Protein AF-A0A3B8HDZ4-F1 (afdb_monomer_lite)

pLDDT: mean 86.72, std 16.38, range [35.0, 98.62]

Secondary structure (DSSP, 8-state):
---PPP--PPP-----------SS-TT-SEEEEEEE--TT--HHHHHHHHHHHH-TTTS------EEEEEE-SSTT--EEE-TTSSSB-TTHHHHHHHHHTTSEEEE--SB--TTSPPPHHHHHHHHHHHHHHHHHTT----EEE--SSTT-TTSPPBTTBTT--TT-TTSTT--HHHHHHTT--EEEEEEEEPSPB--SS--SSHHHHHHHHHHHHHHHHHHHTT-GGG---HHHHH-SEEEEE-TTS-EEEEEEEE----SS--STTSGGGTS-HHHHHHHHHTT-EEEEEE-TT-S---SS-SS-HHHHHHHHHHHHHHHTTSEEE---

Foldseek 3Di:
DDDDDDDDDDDPPPPPPDDDDAPDDPPALAAEAAEAELPQFAPVLLVVLCCAQCPPVRHLNFLYAYEEECEEDDPRRQHQAYNQLAHGDPNNVVVVVCQVVSNYQEYAFNYDQPPAADDLVSLQSSLVNVLVVCVVVVAAHAEYEYDDDLSSLLDDAALVRNSNPCLPPPDSSPDVVSCVSRVYAEYARPAEEEDDAAFPDPPPDPCVVCVQVVLVVVCVVCVVVVNNSVRDHPCNHRPQWDWDAGPVRDIHTHGYAYDDDDDDAFELACQLVQLPPVRVVVSSVRSTYHHHYGHDSPPPDPDDDSYPPSSVVSSSVVSVCVVVRHYHYHYD

Sequence (332 aa):
MTTQTPLRNPTPGFLRREVRLRPMPFPYLAALSICSDIDECDRRTFLAVHQFINDPDGGLGLPIADSFFAVGRSPGQLAYFLSDGRSPGPDAELIVKAIRAGLIDSLHSWGDFNDTPPQPSELRDIASRLTEDFTRRGLQLKVWINHGDPCNRQNLRARLQPGYSGGDPGSPFFTLDLVRALGIKYYWWSELVDWPLSGREPPVTMRVTVQPFINHLKNVIKILIGHRQLIRTTAQVTDLCLPARFADGTTLMAFNRHLRRFREPSTRHTLHYTLTPAVLDELMAEQGYLILYTHLGMPRFEGGELLPAADLRALQYLAGLYHQGKIWVAPT

Structure (mmCIF, N/CA/C/O backbone):
data_AF-A0A3B8HDZ4-F1
#
_entry.id   AF-A0A3B8HDZ4-F1
#
loop_
_atom_site.group_PDB
_atom_site.id
_atom_site.type_symbol
_atom_site.label_atom_id
_atom_site.label_alt_id
_atom_site.label_comp_id
_atom_site.label_asym_id
_atom_site.label_entity_id
_atom_site.label_seq_id
_atom_site.pdbx_PDB_ins_code
_atom_site.Cartn_x
_atom_site.Cartn_y
_atom_site.Cartn_z
_atom_site.occupancy
_atom_site.B_iso_or_equiv
_atom_site.auth_seq_id
_atom_site.auth_comp_id
_atom_site.auth_asym_id
_atom_site.auth_atom_id
_atom_site.pdbx_PDB_model_num
ATOM 1 N N . MET A 1 1 ? -56.140 -22.130 65.677 1.00 40.59 1 MET A N 1
ATOM 2 C CA . MET A 1 1 ? -56.302 -21.933 64.221 1.00 40.59 1 MET A CA 1
ATOM 3 C C . MET A 1 1 ? -55.002 -21.362 63.693 1.00 40.59 1 MET A C 1
ATOM 5 O O . MET A 1 1 ? -54.711 -20.197 63.917 1.00 40.59 1 MET A O 1
ATOM 9 N N . THR A 1 2 ? -54.170 -22.230 63.133 1.00 35.31 2 THR A N 1
ATOM 10 C CA . THR A 1 2 ? -52.798 -21.947 62.705 1.00 35.31 2 THR A CA 1
ATOM 11 C C . THR A 1 2 ? -52.831 -21.616 61.217 1.00 35.31 2 THR A C 1
ATOM 13 O O . THR A 1 2 ? -53.215 -22.451 60.403 1.00 35.31 2 THR A O 1
ATOM 16 N N . THR A 1 3 ? -52.488 -20.382 60.861 1.00 38.56 3 THR A N 1
ATOM 17 C CA . THR A 1 3 ? -52.401 -19.907 59.477 1.00 38.56 3 THR A CA 1
ATOM 18 C C . THR A 1 3 ? -51.171 -20.502 58.794 1.00 38.56 3 THR A C 1
ATOM 20 O O . THR A 1 3 ? -50.043 -20.174 59.156 1.00 38.56 3 THR A O 1
ATOM 23 N N . GLN A 1 4 ? -51.389 -21.381 57.813 1.00 35.00 4 GLN A N 1
ATOM 24 C CA . GLN A 1 4 ? -50.357 -21.840 56.884 1.00 35.00 4 GLN A CA 1
ATOM 25 C C . GLN A 1 4 ? -50.140 -20.792 55.787 1.00 35.00 4 GLN A C 1
ATOM 27 O O . GLN A 1 4 ? -51.048 -20.477 55.020 1.00 35.00 4 GLN A O 1
ATOM 32 N N . THR A 1 5 ? -48.921 -20.271 55.703 1.00 39.41 5 THR A N 1
ATOM 33 C CA . THR A 1 5 ? -48.440 -19.467 54.574 1.00 39.41 5 THR A CA 1
ATOM 34 C C . THR A 1 5 ? -48.084 -20.406 53.415 1.00 39.41 5 THR A C 1
ATOM 36 O O . THR A 1 5 ? -47.347 -21.368 53.645 1.00 39.41 5 THR A O 1
ATOM 39 N N . PRO A 1 6 ? -48.544 -20.172 52.173 1.00 41.66 6 PRO A N 1
ATOM 40 C CA . PRO A 1 6 ? -48.175 -21.032 51.060 1.00 41.66 6 PRO A CA 1
ATOM 41 C C . PRO A 1 6 ? -46.741 -20.731 50.606 1.00 41.66 6 PRO A C 1
ATOM 43 O O . PRO A 1 6 ? -46.383 -19.590 50.306 1.00 41.66 6 PRO A O 1
ATOM 46 N N . LEU A 1 7 ? -45.923 -21.783 50.545 1.00 42.34 7 LEU A N 1
ATOM 47 C CA . LEU A 1 7 ? -44.594 -21.784 49.937 1.00 42.34 7 LEU A CA 1
ATOM 48 C C . LEU A 1 7 ? -44.721 -21.455 48.442 1.00 42.34 7 LEU A C 1
ATOM 50 O O . LEU A 1 7 ? -45.282 -22.228 47.666 1.00 42.34 7 LEU A O 1
ATOM 54 N N . ARG A 1 8 ? -44.194 -20.297 48.028 1.00 41.84 8 ARG A N 1
ATOM 55 C CA . ARG A 1 8 ? -43.963 -19.992 46.611 1.00 41.84 8 ARG A CA 1
ATOM 56 C C . ARG A 1 8 ? -42.833 -20.885 46.104 1.00 41.84 8 ARG A C 1
ATOM 58 O O . ARG A 1 8 ? -41.689 -20.722 46.519 1.00 41.84 8 ARG A O 1
ATOM 65 N N . ASN A 1 9 ? -43.156 -21.792 45.187 1.00 41.81 9 ASN A N 1
ATOM 66 C CA . ASN A 1 9 ? -42.154 -22.504 44.400 1.00 41.81 9 ASN A CA 1
ATOM 67 C C . ASN A 1 9 ? -41.302 -21.489 43.614 1.00 41.81 9 ASN A C 1
ATOM 69 O O . ASN A 1 9 ? -41.876 -20.620 42.950 1.00 41.81 9 ASN A O 1
ATOM 73 N N . PRO A 1 10 ? -39.960 -21.570 43.657 1.00 46.28 10 PRO A N 1
ATOM 74 C CA . PRO A 1 10 ? -39.112 -20.752 42.807 1.00 46.28 10 PRO A CA 1
ATOM 75 C C . PRO A 1 10 ? -39.284 -21.203 41.355 1.00 46.28 10 PRO A C 1
ATOM 77 O O . PRO A 1 10 ? -39.000 -22.345 40.995 1.00 46.28 10 PRO A O 1
ATOM 80 N N . THR A 1 11 ? -39.780 -20.302 40.513 1.00 51.94 11 THR A N 1
ATOM 81 C CA . THR A 1 11 ? -39.833 -20.489 39.064 1.00 51.94 11 THR A CA 1
ATOM 82 C C . THR A 1 11 ? -38.400 -20.673 38.548 1.00 51.94 11 THR A C 1
ATOM 84 O O . THR A 1 11 ? -37.546 -19.851 38.893 1.00 51.94 11 THR A O 1
ATOM 87 N N . PRO A 1 12 ? -38.095 -21.698 37.728 1.00 48.97 12 PRO A N 1
ATOM 88 C CA . PRO A 1 12 ? -36.779 -21.839 37.120 1.00 48.97 12 PRO A CA 1
ATOM 89 C C . PRO A 1 12 ? -36.500 -20.596 36.278 1.00 48.97 12 PRO A C 1
ATOM 91 O O . PRO A 1 12 ? -37.174 -20.343 35.277 1.00 48.97 12 PRO A O 1
ATOM 94 N N . GLY A 1 13 ? -35.538 -19.784 36.714 1.00 47.66 13 GLY A N 1
ATOM 95 C CA . GLY A 1 13 ? -35.051 -18.659 35.938 1.00 47.66 13 GLY A CA 1
ATOM 96 C C . GLY A 1 13 ? -34.445 -19.197 34.653 1.00 47.66 13 GLY A C 1
ATOM 97 O O . GLY A 1 13 ? -33.318 -19.685 34.653 1.00 47.66 13 GLY A O 1
ATOM 98 N N . PHE A 1 14 ? -35.191 -19.125 33.552 1.00 54.16 14 PHE A N 1
ATOM 99 C CA . PHE A 1 14 ? -34.603 -19.224 32.227 1.00 54.16 14 PHE A CA 1
ATOM 100 C C . PHE A 1 14 ? -33.590 -18.084 32.124 1.00 54.16 14 PHE A C 1
ATOM 102 O O . PHE A 1 14 ? -33.968 -16.924 31.954 1.00 54.16 14 PHE A O 1
ATOM 109 N N . LEU A 1 15 ? -32.304 -18.410 32.277 1.00 56.00 15 LEU A N 1
ATOM 110 C CA . LEU A 1 15 ? -31.207 -17.528 31.910 1.00 56.00 15 LEU A CA 1
ATOM 111 C C . LEU A 1 15 ? -31.434 -17.160 30.444 1.00 56.00 15 LEU A C 1
ATOM 113 O O . LEU A 1 15 ? -31.176 -17.963 29.545 1.00 56.00 15 LEU A O 1
ATOM 117 N N . ARG A 1 16 ? -31.984 -15.966 30.201 1.00 56.16 16 ARG A N 1
ATOM 118 C CA . ARG A 1 16 ? -32.044 -15.382 28.865 1.00 56.16 16 ARG A CA 1
ATOM 119 C C . ARG A 1 16 ? -30.602 -15.300 28.388 1.00 56.16 16 ARG A C 1
ATOM 121 O O . ARG A 1 16 ? -29.846 -14.458 28.862 1.00 56.16 16 ARG A O 1
ATOM 128 N N . ARG A 1 17 ? -30.207 -16.211 27.496 1.00 59.94 17 ARG A N 1
ATOM 129 C CA . ARG A 1 17 ? -28.938 -16.093 26.783 1.00 59.94 17 ARG A CA 1
ATOM 130 C C . ARG A 1 17 ? -29.016 -14.799 25.990 1.00 59.94 17 ARG A C 1
ATOM 132 O O . ARG A 1 17 ? -29.836 -14.676 25.082 1.00 59.94 17 ARG A O 1
ATOM 139 N N . GLU A 1 18 ? -28.225 -13.822 26.403 1.00 77.56 18 GLU A N 1
ATOM 140 C CA . GLU A 1 18 ? -28.124 -12.544 25.721 1.00 77.56 18 GLU A CA 1
ATOM 141 C C . GLU A 1 18 ? -27.503 -12.797 24.343 1.00 77.56 18 GLU A C 1
ATOM 143 O O . GLU A 1 18 ? -26.355 -13.224 24.224 1.00 77.56 18 GLU A O 1
ATOM 148 N N . VAL A 1 19 ? -28.298 -12.619 23.289 1.00 80.44 19 VAL A N 1
ATOM 149 C CA . VAL A 1 19 ? -27.826 -12.739 21.909 1.00 80.44 19 VAL A CA 1
ATOM 150 C C . VAL A 1 19 ? -27.101 -11.445 21.561 1.00 80.44 19 VAL A C 1
ATOM 152 O O . VAL A 1 19 ? -27.712 -10.378 21.565 1.00 80.44 19 VAL A O 1
ATOM 155 N N . ARG A 1 20 ? -25.803 -11.532 21.253 1.00 78.62 20 ARG A N 1
ATOM 156 C CA . ARG A 1 20 ? -24.977 -10.390 20.832 1.00 78.62 20 ARG A CA 1
ATOM 157 C C . ARG A 1 20 ? -24.486 -10.574 19.398 1.00 78.62 20 ARG A C 1
ATOM 159 O O . ARG A 1 20 ? -24.170 -11.687 18.978 1.00 78.62 20 ARG A O 1
ATOM 166 N N . LEU A 1 21 ? -24.401 -9.473 18.651 1.00 78.38 21 LEU A N 1
ATOM 167 C CA . LEU A 1 21 ? -23.791 -9.464 17.320 1.00 78.38 21 LEU A CA 1
ATOM 168 C C . LEU A 1 21 ? -22.268 -9.547 17.448 1.00 78.38 21 LEU A C 1
ATOM 170 O O . LEU A 1 21 ? -21.654 -8.706 18.108 1.00 78.38 21 LEU A O 1
ATOM 174 N N . ARG A 1 22 ? -21.655 -10.522 16.771 1.00 75.38 22 ARG A N 1
ATOM 175 C CA . ARG A 1 22 ? -20.193 -10.628 16.696 1.00 75.38 22 ARG A CA 1
ATOM 176 C C . ARG A 1 22 ? -19.599 -9.399 15.990 1.00 75.38 22 ARG A C 1
ATOM 178 O O . ARG A 1 22 ? -20.242 -8.849 15.092 1.00 75.38 22 ARG A O 1
ATOM 185 N N . PRO A 1 23 ? -18.388 -8.958 16.369 1.00 76.69 23 PRO A N 1
ATOM 186 C CA . PRO A 1 23 ? -17.640 -7.977 15.587 1.00 76.69 23 PRO A CA 1
ATOM 187 C C . PRO A 1 23 ? -17.228 -8.549 14.227 1.00 76.69 23 PRO A C 1
ATOM 189 O O . PRO A 1 23 ? -17.326 -7.841 13.235 1.00 76.69 23 PRO A O 1
ATOM 192 N N . MET A 1 24 ? -16.855 -9.831 14.183 1.00 83.44 24 MET A N 1
ATOM 193 C CA . MET A 1 24 ? -16.433 -10.536 12.972 1.00 83.44 24 MET A CA 1
ATOM 194 C C . MET A 1 24 ? -17.489 -11.535 12.495 1.00 83.44 24 MET A C 1
ATOM 196 O O . MET A 1 24 ? -18.129 -12.191 13.331 1.00 83.44 24 MET A O 1
ATOM 200 N N . PRO A 1 25 ? -17.651 -11.719 11.173 1.00 86.88 25 PRO A N 1
ATOM 201 C CA . PRO A 1 25 ? -18.477 -12.798 10.651 1.00 86.88 25 PRO A CA 1
ATOM 202 C C . PRO A 1 25 ? -17.930 -14.158 11.112 1.00 86.88 25 PRO A C 1
ATOM 204 O O . PRO A 1 25 ? -16.722 -14.374 11.155 1.00 86.88 25 PRO A O 1
ATOM 207 N N . PHE A 1 26 ? -18.821 -15.090 11.465 1.00 87.06 26 PHE A N 1
ATOM 208 C CA . PHE A 1 26 ? -18.429 -16.483 11.713 1.00 87.06 26 PHE A CA 1
ATOM 209 C C . PHE A 1 26 ? -17.774 -17.070 10.442 1.00 87.06 26 PHE A C 1
ATOM 211 O O . PHE A 1 26 ? -18.281 -16.793 9.354 1.00 87.06 26 PHE A O 1
ATOM 218 N N . PRO A 1 27 ? -16.715 -17.901 10.538 1.00 92.56 27 PRO A N 1
ATOM 219 C CA . PRO A 1 27 ? -16.073 -18.420 11.757 1.00 92.56 27 PRO A CA 1
ATOM 220 C C . PRO A 1 27 ? -15.009 -17.503 12.375 1.00 92.56 27 PRO A C 1
ATOM 222 O O . PRO A 1 27 ? -14.624 -17.725 13.525 1.00 92.56 27 PRO A O 1
ATOM 225 N N . TYR A 1 28 ? -14.592 -16.459 11.665 1.00 95.62 28 TYR A N 1
ATOM 226 C CA . TYR A 1 28 ? -13.406 -15.669 11.976 1.00 95.62 28 TYR A CA 1
ATOM 227 C C . TYR A 1 28 ? -13.444 -15.021 13.361 1.00 95.62 28 TYR A C 1
ATOM 229 O O . TYR A 1 28 ? -14.446 -14.434 13.783 1.00 95.62 28 TYR A O 1
ATOM 237 N N . LEU A 1 29 ? -12.327 -15.126 14.073 1.00 93.19 29 LEU A N 1
ATOM 238 C CA . LEU A 1 29 ? -12.105 -14.475 15.358 1.00 93.19 29 LEU A CA 1
ATOM 239 C C . LEU A 1 29 ? -11.557 -13.065 15.162 1.00 93.19 29 LEU A C 1
ATOM 241 O O . LEU A 1 29 ? -11.962 -12.171 15.885 1.00 93.19 29 LEU A O 1
ATOM 245 N N . ALA A 1 30 ? -10.716 -12.861 14.151 1.00 93.31 30 ALA A N 1
ATOM 246 C CA . ALA A 1 30 ? -10.069 -11.591 13.843 1.00 93.31 30 ALA A CA 1
ATOM 247 C C . ALA A 1 30 ? -9.996 -11.338 12.332 1.00 93.31 30 ALA A C 1
ATOM 249 O O . ALA A 1 30 ? -10.216 -12.259 11.540 1.00 93.31 30 ALA A O 1
ATOM 250 N N . ALA A 1 31 ? -9.633 -10.113 11.946 1.00 93.75 31 ALA A N 1
ATOM 251 C CA . ALA A 1 31 ? -9.350 -9.742 10.562 1.00 93.75 31 ALA A CA 1
ATOM 252 C C . ALA A 1 31 ? -7.975 -9.077 10.419 1.00 93.75 31 ALA A C 1
ATOM 254 O O . ALA A 1 31 ? -7.557 -8.301 11.281 1.00 93.75 31 ALA A O 1
ATOM 255 N N . LEU A 1 32 ? -7.281 -9.370 9.322 1.00 94.81 32 LEU A N 1
ATOM 256 C CA . LEU A 1 32 ? -5.943 -8.872 9.035 1.00 94.81 32 LEU A CA 1
ATOM 257 C C . LEU A 1 32 ? -5.784 -8.555 7.543 1.00 94.81 32 LEU A C 1
ATOM 259 O O . LEU A 1 32 ? -6.133 -9.365 6.691 1.00 94.81 32 LEU A O 1
ATOM 263 N N . SER A 1 33 ? -5.184 -7.409 7.240 1.00 95.88 33 SER A N 1
ATOM 264 C CA . SER A 1 33 ? -4.605 -7.099 5.932 1.00 95.88 33 SER A CA 1
ATOM 265 C C . SER A 1 33 ? -3.108 -6.819 6.085 1.00 95.88 33 SER A C 1
ATOM 267 O O . SER A 1 33 ? -2.669 -6.282 7.107 1.00 95.88 33 SER A O 1
ATOM 269 N N . ILE A 1 34 ? -2.322 -7.196 5.076 1.00 96.69 34 ILE A N 1
ATOM 270 C CA . ILE A 1 34 ? -0.955 -6.705 4.892 1.00 96.69 34 ILE A CA 1
ATOM 271 C C . ILE A 1 34 ? -1.017 -5.658 3.787 1.00 96.69 34 ILE A C 1
ATOM 273 O O . ILE A 1 34 ? -1.198 -5.988 2.621 1.00 96.69 34 ILE A O 1
ATOM 277 N N . CYS A 1 35 ? -0.859 -4.400 4.177 1.00 96.44 35 CYS A N 1
ATOM 278 C CA . CYS A 1 35 ? -0.817 -3.266 3.278 1.00 96.44 35 CYS A CA 1
ATOM 279 C C . CYS A 1 35 ? 0.638 -3.022 2.870 1.00 96.44 35 CYS A C 1
ATOM 281 O O . CYS A 1 35 ? 1.407 -2.403 3.616 1.00 96.44 35 CYS A O 1
ATOM 283 N N . SER A 1 36 ? 1.003 -3.561 1.708 1.00 97.38 36 SER A N 1
ATOM 284 C CA . SER A 1 36 ? 2.336 -3.412 1.130 1.00 97.38 36 SER A CA 1
ATOM 285 C C . SER A 1 36 ? 2.445 -2.132 0.305 1.00 97.38 36 SER A C 1
ATOM 287 O O . SER A 1 36 ? 1.583 -1.828 -0.525 1.00 97.38 36 SER A O 1
ATOM 289 N N . ASP A 1 37 ? 3.517 -1.386 0.548 1.00 96.94 37 ASP A N 1
ATOM 290 C CA . ASP A 1 37 ? 3.924 -0.276 -0.299 1.00 96.94 37 ASP A CA 1
ATOM 291 C C . ASP A 1 37 ? 4.929 -0.774 -1.347 1.00 96.94 37 ASP A C 1
ATOM 293 O O . ASP A 1 37 ? 5.871 -1.511 -1.040 1.00 96.94 37 ASP A O 1
ATOM 297 N N . ILE A 1 38 ? 4.708 -0.381 -2.602 1.00 96.44 38 ILE A N 1
ATOM 298 C CA . ILE A 1 38 ? 5.439 -0.877 -3.780 1.00 96.44 38 ILE A CA 1
ATOM 299 C C . ILE A 1 38 ? 6.838 -0.255 -3.936 1.00 96.44 38 ILE A C 1
ATOM 301 O O . ILE A 1 38 ? 7.492 -0.396 -4.973 1.00 96.44 38 ILE A O 1
ATOM 305 N N . ASP A 1 39 ? 7.295 0.482 -2.925 1.00 94.50 39 ASP A N 1
ATOM 306 C CA . ASP A 1 39 ? 8.576 1.174 -2.930 1.00 94.50 39 ASP A CA 1
ATOM 307 C C . ASP A 1 39 ? 9.722 0.239 -3.301 1.00 94.50 39 ASP A C 1
ATOM 309 O O . ASP A 1 39 ? 9.851 -0.873 -2.787 1.00 94.50 39 ASP A O 1
ATOM 313 N N . GLU A 1 40 ? 10.541 0.694 -4.252 1.00 92.38 40 GLU A N 1
ATOM 314 C CA . GLU A 1 40 ? 11.693 -0.036 -4.793 1.00 92.38 40 GLU A CA 1
ATOM 315 C C . GLU A 1 40 ? 11.404 -1.448 -5.349 1.00 92.38 40 GLU A C 1
ATOM 317 O O . GLU A 1 40 ? 12.338 -2.162 -5.728 1.00 92.38 40 GLU A O 1
ATOM 322 N N . CYS A 1 41 ? 10.134 -1.845 -5.465 1.00 96.38 41 CYS A N 1
ATOM 323 C CA . CYS A 1 41 ? 9.720 -3.127 -6.016 1.00 96.38 41 CYS A CA 1
ATOM 324 C C . CYS A 1 41 ? 9.868 -3.124 -7.536 1.00 96.38 41 CYS A C 1
ATOM 326 O O . CYS A 1 41 ? 9.343 -2.241 -8.212 1.00 96.38 41 CYS A O 1
ATOM 328 N N . ASP A 1 42 ? 10.535 -4.136 -8.085 1.00 96.12 42 ASP A N 1
ATOM 329 C CA . ASP A 1 42 ? 10.557 -4.375 -9.525 1.00 96.12 42 ASP A CA 1
ATOM 330 C C . ASP A 1 42 ? 9.571 -5.478 -9.932 1.00 96.12 42 ASP A C 1
ATOM 332 O O . ASP A 1 42 ? 9.077 -6.259 -9.113 1.00 96.12 42 ASP A O 1
ATOM 336 N N . ARG A 1 43 ? 9.308 -5.582 -11.239 1.00 96.75 43 ARG A N 1
ATOM 337 C CA . ARG A 1 43 ? 8.460 -6.637 -11.817 1.00 96.75 43 ARG A CA 1
ATOM 338 C C . ARG A 1 43 ? 8.831 -8.034 -11.325 1.00 96.75 43 ARG A C 1
ATOM 340 O O . ARG A 1 43 ? 7.950 -8.843 -11.041 1.00 96.75 43 ARG A O 1
ATOM 347 N N . ARG A 1 44 ? 10.126 -8.356 -11.323 1.00 96.62 44 ARG A N 1
ATOM 348 C CA . ARG A 1 44 ? 10.608 -9.706 -11.014 1.00 96.62 44 ARG A CA 1
ATOM 349 C C . ARG A 1 44 ? 10.280 -10.067 -9.571 1.00 96.62 44 ARG A C 1
ATOM 351 O O . ARG A 1 44 ? 9.807 -11.170 -9.311 1.00 96.62 44 ARG A O 1
ATOM 358 N N . THR A 1 45 ? 10.512 -9.132 -8.660 1.00 97.88 45 THR A N 1
ATOM 359 C CA . THR A 1 45 ? 10.231 -9.279 -7.237 1.00 97.88 45 THR A CA 1
ATOM 360 C C . THR A 1 45 ? 8.737 -9.372 -6.996 1.00 97.88 45 THR A C 1
ATOM 362 O O . THR A 1 45 ? 8.311 -10.317 -6.342 1.00 97.88 45 THR A O 1
ATOM 365 N N . PHE A 1 46 ? 7.943 -8.474 -7.590 1.00 98.25 46 PHE A N 1
ATOM 366 C CA . PHE A 1 46 ? 6.483 -8.501 -7.498 1.00 98.25 46 PHE A CA 1
ATOM 367 C C . PHE A 1 46 ? 5.919 -9.874 -7.887 1.00 98.25 46 PHE A C 1
ATOM 369 O O . PHE A 1 46 ? 5.186 -10.495 -7.120 1.00 98.25 46 PHE A O 1
ATOM 376 N N . LEU A 1 47 ? 6.317 -10.394 -9.054 1.00 97.75 47 LEU A N 1
ATOM 377 C CA . LEU A 1 47 ? 5.850 -11.694 -9.537 1.00 97.75 47 LEU A CA 1
ATOM 378 C C . LEU A 1 47 ? 6.285 -12.841 -8.619 1.00 97.75 47 LEU A C 1
ATOM 380 O O . LEU A 1 47 ? 5.461 -13.690 -8.298 1.00 97.75 47 LEU A O 1
ATOM 384 N N . ALA A 1 48 ? 7.544 -12.861 -8.172 1.00 97.62 48 ALA A N 1
ATOM 385 C CA . ALA A 1 48 ? 8.043 -13.914 -7.288 1.00 97.62 48 ALA A CA 1
ATOM 386 C C . ALA A 1 48 ? 7.329 -13.911 -5.925 1.00 97.62 48 ALA A C 1
ATOM 388 O O . ALA A 1 48 ? 6.945 -14.965 -5.422 1.00 97.62 48 ALA A O 1
ATOM 389 N N . VAL A 1 49 ? 7.120 -12.725 -5.348 1.00 98.00 49 VAL A N 1
ATOM 390 C CA . VAL A 1 49 ? 6.403 -12.542 -4.082 1.00 98.00 49 VAL A CA 1
ATOM 391 C C . VAL A 1 49 ? 4.954 -12.995 -4.215 1.00 98.00 49 VAL A C 1
ATOM 393 O O . VAL A 1 49 ? 4.519 -13.825 -3.422 1.00 98.00 49 VAL A O 1
ATOM 396 N N . HIS A 1 50 ? 4.212 -12.509 -5.211 1.00 98.00 50 HIS A N 1
ATOM 397 C CA . HIS A 1 50 ? 2.796 -12.858 -5.349 1.00 98.00 50 HIS A CA 1
ATOM 398 C C . HIS A 1 50 ? 2.578 -14.299 -5.806 1.00 98.00 50 HIS A C 1
ATOM 400 O O . HIS A 1 50 ? 1.610 -14.922 -5.382 1.00 98.00 50 HIS A O 1
ATOM 406 N N . GLN A 1 51 ? 3.491 -14.878 -6.590 1.00 97.12 51 GLN A N 1
ATOM 407 C CA . GLN A 1 51 ? 3.463 -16.315 -6.852 1.00 97.12 51 GLN A CA 1
ATOM 408 C C . GLN A 1 51 ? 3.626 -17.101 -5.546 1.00 97.12 51 GLN A C 1
ATOM 410 O O . GLN A 1 51 ? 2.874 -18.029 -5.290 1.00 97.12 51 GLN A O 1
ATOM 415 N N . PHE A 1 52 ? 4.563 -16.716 -4.681 1.00 97.81 52 PHE A N 1
ATOM 416 C CA . PHE A 1 52 ? 4.766 -17.416 -3.417 1.00 97.81 52 PHE A CA 1
ATOM 417 C C . PHE A 1 52 ? 3.613 -17.210 -2.416 1.00 97.81 52 PHE A C 1
ATOM 419 O O . PHE A 1 52 ? 3.206 -18.145 -1.729 1.00 97.81 52 PHE A O 1
ATOM 426 N N . ILE A 1 53 ? 3.090 -15.990 -2.297 1.00 98.00 53 ILE A N 1
ATOM 427 C CA . ILE A 1 53 ? 2.094 -15.643 -1.277 1.00 98.00 53 ILE A CA 1
ATOM 428 C C . ILE A 1 53 ? 0.677 -16.039 -1.707 1.00 98.00 53 ILE A C 1
ATOM 430 O O . ILE A 1 53 ? -0.061 -16.594 -0.893 1.00 98.00 53 ILE A O 1
ATOM 434 N N . ASN A 1 54 ? 0.289 -15.768 -2.954 1.00 98.38 54 ASN A N 1
ATOM 435 C CA . ASN A 1 54 ? -1.111 -15.825 -3.379 1.00 98.38 54 ASN A CA 1
ATOM 436 C C . ASN A 1 54 ? -1.494 -17.108 -4.121 1.00 98.38 54 ASN A C 1
ATOM 438 O O . ASN A 1 54 ? -2.681 -17.421 -4.159 1.00 98.38 54 ASN A O 1
ATOM 442 N N . ASP A 1 55 ? -0.542 -17.832 -4.716 1.00 96.81 55 ASP A N 1
ATOM 443 C CA . ASP A 1 55 ? -0.836 -19.071 -5.446 1.00 96.81 55 ASP A CA 1
ATOM 444 C C . ASP A 1 55 ? -1.376 -20.139 -4.470 1.00 96.81 55 ASP A C 1
ATOM 446 O O . ASP A 1 55 ? -0.678 -20.489 -3.514 1.00 96.81 55 ASP A O 1
ATOM 450 N N . PRO A 1 56 ? -2.613 -20.640 -4.643 1.00 93.62 56 PRO A N 1
ATOM 451 C CA . PRO A 1 56 ? -3.173 -21.671 -3.772 1.00 93.62 56 PRO A CA 1
ATOM 452 C C . PRO A 1 56 ? -2.599 -23.071 -4.039 1.00 93.62 56 PRO A C 1
ATOM 454 O O . PRO A 1 56 ? -2.677 -23.923 -3.155 1.00 93.62 56 PRO A O 1
ATOM 457 N N . ASP A 1 57 ? -2.032 -23.311 -5.225 1.00 92.81 57 ASP A N 1
ATOM 458 C CA . ASP A 1 57 ? -1.548 -24.626 -5.658 1.00 92.81 57 ASP A CA 1
ATOM 459 C C . ASP A 1 57 ? -0.034 -24.782 -5.439 1.00 92.81 57 ASP A C 1
ATOM 461 O O . ASP A 1 57 ? 0.460 -25.888 -5.211 1.00 92.81 57 ASP A O 1
ATOM 465 N N . GLY A 1 58 ? 0.708 -23.671 -5.501 1.00 89.81 58 GLY A N 1
ATOM 466 C CA . GLY A 1 58 ? 2.168 -23.636 -5.350 1.00 89.81 58 GLY A CA 1
ATOM 467 C C . GLY A 1 58 ? 2.700 -22.724 -4.240 1.00 89.81 58 GLY A C 1
ATOM 468 O O . GLY A 1 58 ? 3.904 -22.736 -3.974 1.00 89.81 58 GLY A O 1
ATOM 469 N N . GLY A 1 59 ? 1.836 -21.936 -3.600 1.00 96.12 59 GLY A N 1
ATOM 470 C CA . GLY A 1 59 ? 2.193 -20.915 -2.616 1.00 96.12 59 GLY A CA 1
ATOM 471 C C . GLY A 1 59 ? 1.416 -21.040 -1.303 1.00 96.12 59 GLY A C 1
ATOM 472 O O . GLY A 1 59 ? 1.011 -22.126 -0.889 1.00 96.12 59 GLY A O 1
ATOM 473 N N . LEU A 1 60 ? 1.240 -19.917 -0.602 1.00 98.00 60 LEU A N 1
ATOM 474 C CA . LEU A 1 60 ? 0.518 -19.871 0.676 1.00 98.00 60 LEU A CA 1
ATOM 475 C C . LEU A 1 60 ? -1.000 -19.696 0.524 1.00 98.00 60 LEU A C 1
ATOM 477 O O . LEU A 1 60 ? -1.721 -19.867 1.511 1.00 98.00 60 LEU A O 1
ATOM 481 N N . GLY A 1 61 ? -1.490 -19.342 -0.668 1.00 98.06 61 GLY A N 1
ATOM 482 C CA . GLY A 1 61 ? -2.906 -19.062 -0.923 1.00 98.06 61 GLY A CA 1
ATOM 483 C C . GLY A 1 61 ? -3.481 -17.900 -0.101 1.00 98.06 61 GLY A C 1
ATOM 484 O O . GLY A 1 61 ? -4.680 -17.875 0.170 1.00 98.06 61 GLY A O 1
ATOM 485 N N . LEU A 1 62 ? -2.642 -16.964 0.354 1.00 98.31 62 LEU A N 1
ATOM 486 C CA . LEU A 1 62 ? -3.070 -15.808 1.139 1.00 98.31 62 LEU A CA 1
ATOM 487 C C . LEU A 1 62 ? -3.519 -14.668 0.209 1.00 98.31 62 LEU A C 1
ATOM 489 O O . LEU A 1 62 ? -2.764 -14.290 -0.685 1.00 98.31 62 LEU A O 1
ATOM 493 N N . PRO A 1 63 ? -4.696 -14.052 0.426 1.00 97.56 63 PRO A N 1
ATOM 494 C CA . PRO A 1 63 ? -5.189 -12.951 -0.399 1.00 97.56 63 PRO A CA 1
ATOM 495 C C . PRO A 1 63 ? -4.565 -11.615 0.037 1.00 97.56 63 PRO A C 1
ATOM 497 O O . PRO A 1 63 ? -5.246 -10.737 0.559 1.00 97.56 63 PRO A O 1
ATOM 500 N N . ILE A 1 64 ? -3.250 -11.490 -0.134 1.00 98.12 64 ILE A N 1
ATOM 501 C CA . ILE A 1 64 ? -2.484 -10.275 0.169 1.00 98.12 64 ILE A CA 1
ATOM 502 C C . ILE A 1 64 ? -2.232 -9.507 -1.127 1.00 98.12 64 ILE A C 1
ATOM 504 O O . ILE A 1 64 ? -1.818 -10.095 -2.126 1.00 98.12 64 ILE A O 1
ATOM 508 N N . ALA A 1 65 ? -2.470 -8.201 -1.102 1.00 97.50 65 ALA A N 1
ATOM 509 C CA . ALA A 1 65 ? -2.269 -7.319 -2.242 1.00 97.50 65 ALA A CA 1
ATOM 510 C C . ALA A 1 65 ? -1.115 -6.338 -1.997 1.00 97.50 65 ALA A C 1
ATOM 512 O O . ALA A 1 65 ? -0.656 -6.150 -0.867 1.00 97.50 65 ALA A O 1
ATOM 513 N N . ASP A 1 66 ? -0.660 -5.721 -3.080 1.00 97.75 66 ASP A N 1
ATOM 514 C CA . ASP A 1 66 ? 0.301 -4.626 -3.076 1.00 97.75 66 ASP A CA 1
ATOM 515 C C . ASP A 1 66 ? -0.342 -3.338 -3.605 1.00 97.75 66 ASP A C 1
ATOM 517 O O . ASP A 1 66 ? -1.500 -3.292 -4.037 1.00 97.75 66 ASP A O 1
ATOM 521 N N . SER A 1 67 ? 0.441 -2.273 -3.591 1.00 98.12 67 SER A N 1
ATOM 522 C CA . SER A 1 67 ? 0.093 -1.014 -4.232 1.00 98.12 67 SER A CA 1
ATOM 523 C C . SER A 1 67 ? 0.852 -0.830 -5.554 1.00 98.12 67 SER A C 1
ATOM 525 O O . SER A 1 67 ? 1.581 -1.709 -6.008 1.00 98.12 67 SER A O 1
ATOM 527 N N . PHE A 1 68 ? 0.652 0.302 -6.227 1.00 98.25 68 PHE A N 1
ATOM 528 C CA . PHE A 1 68 ? 1.467 0.720 -7.374 1.00 98.25 68 PHE A CA 1
ATOM 529 C C . PHE A 1 68 ? 1.544 2.247 -7.450 1.00 98.25 68 PHE A C 1
ATOM 531 O O . PHE A 1 68 ? 0.637 2.935 -6.980 1.00 98.25 68 PHE A O 1
ATOM 538 N N . PHE A 1 69 ? 2.582 2.771 -8.101 1.00 97.88 69 PHE A N 1
ATOM 539 C CA . PHE A 1 69 ? 2.672 4.186 -8.470 1.00 97.88 69 PHE A CA 1
ATOM 540 C C . PHE A 1 69 ? 2.106 4.431 -9.871 1.00 97.88 69 PHE A C 1
ATOM 542 O O . PHE A 1 69 ? 2.312 3.619 -10.778 1.00 97.88 69 PHE A O 1
ATOM 549 N N . ALA A 1 70 ? 1.488 5.594 -10.113 1.00 97.94 70 ALA A N 1
ATOM 550 C CA . ALA A 1 70 ? 1.252 5.996 -11.503 1.00 97.94 70 ALA A CA 1
ATOM 551 C C . ALA A 1 70 ? 2.583 6.311 -12.209 1.00 97.94 70 ALA A C 1
ATOM 553 O O . ALA A 1 70 ? 2.800 5.825 -13.315 1.00 97.94 70 ALA A O 1
ATOM 554 N N . VAL A 1 71 ? 3.494 7.037 -11.552 1.00 97.38 71 VAL A N 1
ATOM 555 C CA . VAL A 1 71 ? 4.866 7.293 -12.024 1.00 97.38 71 VAL A CA 1
ATOM 556 C C . VAL A 1 71 ? 5.878 6.909 -10.942 1.00 97.38 71 VAL A C 1
ATOM 558 O O . VAL A 1 71 ? 5.834 7.433 -9.834 1.00 97.38 71 VAL A O 1
ATOM 561 N N . GLY A 1 72 ? 6.795 5.993 -11.251 1.00 95.25 72 GLY A N 1
ATOM 562 C CA . GLY A 1 72 ? 7.878 5.611 -10.340 1.00 95.25 72 GLY A CA 1
ATOM 563 C C . GLY A 1 72 ? 9.022 6.626 -10.348 1.00 95.25 72 GLY A C 1
ATOM 564 O O . GLY A 1 72 ? 9.205 7.360 -11.321 1.00 95.25 72 GLY A O 1
ATOM 565 N N . ARG A 1 73 ? 9.822 6.636 -9.281 1.00 91.56 73 ARG A N 1
ATOM 566 C CA . ARG A 1 73 ? 11.010 7.493 -9.160 1.00 91.56 73 ARG A CA 1
ATOM 567 C C . ARG A 1 73 ? 12.251 6.840 -9.757 1.00 91.56 73 ARG A C 1
ATOM 569 O O . ARG A 1 73 ? 13.038 7.491 -10.445 1.00 91.56 73 ARG A O 1
ATOM 576 N N . SER A 1 74 ? 12.435 5.557 -9.465 1.00 85.38 74 SER A N 1
ATOM 577 C CA . SER A 1 74 ? 13.653 4.816 -9.786 1.00 85.38 74 SER A CA 1
ATOM 578 C C . SER A 1 74 ? 13.460 3.946 -11.035 1.00 85.38 74 SER A C 1
ATOM 580 O O . SER A 1 74 ? 12.403 3.329 -11.201 1.00 85.38 74 SER A O 1
ATOM 582 N N . PRO A 1 75 ? 14.475 3.805 -11.910 1.00 82.81 75 PRO A N 1
ATOM 583 C CA . PRO A 1 75 ? 14.418 2.847 -13.007 1.00 82.81 75 PRO A CA 1
ATOM 584 C C . PRO A 1 75 ? 14.101 1.425 -12.522 1.00 82.81 75 PRO A C 1
ATOM 586 O O . PRO A 1 75 ? 14.699 0.906 -11.572 1.00 82.81 75 PRO A O 1
ATOM 589 N N . GLY A 1 76 ? 13.149 0.787 -13.202 1.00 85.81 76 GLY A N 1
ATOM 590 C CA . GLY A 1 76 ? 12.699 -0.570 -12.893 1.00 85.81 76 GLY A CA 1
ATOM 591 C C . GLY A 1 76 ? 11.750 -0.685 -11.699 1.00 85.81 76 GLY A C 1
ATOM 592 O O . GLY A 1 76 ? 11.323 -1.799 -11.417 1.00 85.81 76 GLY A O 1
ATOM 593 N N . GLN A 1 77 ? 11.404 0.418 -11.023 1.00 92.56 77 GLN A N 1
ATOM 594 C CA . GLN A 1 77 ? 10.311 0.423 -10.054 1.00 92.56 77 GLN A CA 1
ATOM 595 C C . GLN A 1 77 ? 8.978 0.193 -10.774 1.00 92.56 77 GLN A C 1
ATOM 597 O O . GLN A 1 77 ? 8.725 0.776 -11.831 1.00 92.56 77 GLN A O 1
ATOM 602 N N . LEU A 1 78 ? 8.126 -0.649 -10.197 1.00 94.94 78 LEU A N 1
ATOM 603 C CA . LEU A 1 78 ? 6.829 -0.995 -10.758 1.00 94.94 78 LEU A CA 1
ATOM 604 C C . LEU A 1 78 ? 5.899 0.229 -10.757 1.00 94.94 78 LEU A C 1
ATOM 606 O O . LEU A 1 78 ? 5.468 0.709 -9.707 1.00 94.94 78 LEU A O 1
ATOM 610 N N . ALA A 1 79 ? 5.592 0.731 -11.953 1.00 97.56 79 ALA A N 1
ATOM 611 C CA . ALA A 1 79 ? 4.755 1.908 -12.162 1.00 97.56 79 ALA A CA 1
ATOM 612 C C . ALA A 1 79 ? 3.938 1.812 -13.457 1.00 97.56 79 ALA A C 1
ATOM 614 O O . ALA A 1 79 ? 4.278 1.067 -14.380 1.00 97.56 79 ALA A O 1
ATOM 615 N N . TYR A 1 80 ? 2.840 2.567 -13.524 1.00 98.38 80 TYR A N 1
ATOM 616 C CA . TYR A 1 80 ? 1.922 2.508 -14.661 1.00 98.38 80 TYR A CA 1
ATOM 617 C C . TYR A 1 80 ? 2.450 3.224 -15.906 1.00 98.38 80 TYR A C 1
ATOM 619 O O . TYR A 1 80 ? 2.370 2.692 -17.011 1.00 98.38 80 TYR A O 1
ATOM 627 N N . PHE A 1 81 ? 2.985 4.428 -15.740 1.00 98.00 81 PHE A N 1
ATOM 628 C CA . PHE A 1 81 ? 3.549 5.242 -16.808 1.00 98.00 81 PHE A CA 1
ATOM 629 C C . PHE A 1 81 ? 5.079 5.232 -16.766 1.00 98.00 81 PHE A C 1
ATOM 631 O O . PHE A 1 81 ? 5.702 4.919 -15.750 1.00 98.00 81 PHE A O 1
ATOM 638 N N . LEU A 1 82 ? 5.686 5.614 -17.887 1.00 95.81 82 LEU A N 1
ATOM 639 C CA . LEU A 1 82 ? 7.072 6.062 -17.927 1.00 95.81 82 LEU A CA 1
ATOM 640 C C . LEU A 1 82 ? 7.231 7.377 -17.144 1.00 95.81 82 LEU A C 1
ATOM 642 O O . LEU A 1 82 ? 6.255 8.027 -16.767 1.00 95.81 82 LEU A O 1
ATOM 646 N N . SER A 1 83 ? 8.479 7.805 -16.944 1.00 92.00 83 SER A N 1
ATOM 647 C CA . SER A 1 83 ? 8.806 9.065 -16.258 1.00 92.00 83 SER A CA 1
ATOM 648 C C . SER A 1 83 ? 8.247 10.317 -16.945 1.00 92.00 83 SER A C 1
ATOM 650 O O . SER A 1 83 ? 8.195 11.374 -16.327 1.00 92.00 83 SER A O 1
ATOM 652 N N . ASP A 1 84 ? 7.794 10.208 -18.199 1.00 91.56 84 ASP A N 1
ATOM 653 C CA . ASP A 1 84 ? 7.090 11.279 -18.910 1.00 91.56 84 ASP A CA 1
ATOM 654 C C . ASP A 1 84 ? 5.652 11.513 -18.405 1.00 91.56 84 ASP A C 1
ATOM 656 O O . ASP A 1 84 ? 5.003 12.470 -18.831 1.00 91.56 84 ASP A O 1
ATOM 660 N N . GLY A 1 85 ? 5.134 10.629 -17.539 1.00 92.56 85 GLY A N 1
ATOM 661 C CA . GLY A 1 85 ? 3.792 10.711 -16.969 1.00 92.56 85 GLY A CA 1
ATOM 662 C C . GLY A 1 85 ? 2.653 10.539 -17.978 1.00 92.56 85 GLY A C 1
ATOM 663 O O . GLY A 1 85 ? 1.504 10.874 -17.682 1.00 92.56 85 GLY A O 1
ATOM 664 N N . ARG A 1 86 ? 2.955 10.075 -19.196 1.00 93.00 86 ARG A N 1
ATOM 665 C CA . ARG A 1 86 ? 2.021 10.056 -20.333 1.00 93.00 86 ARG A CA 1
ATOM 666 C C . ARG A 1 86 ? 1.961 8.701 -21.008 1.00 93.00 86 ARG A C 1
ATOM 668 O O . ARG A 1 86 ? 0.871 8.233 -21.339 1.00 93.00 86 ARG A O 1
ATOM 675 N N . SER A 1 87 ? 3.118 8.103 -21.249 1.00 95.19 87 SER A N 1
ATOM 676 C CA . SER A 1 87 ? 3.245 6.862 -21.998 1.00 95.19 87 SER A CA 1
ATOM 677 C C . SER A 1 87 ? 3.136 5.682 -21.037 1.00 95.19 87 SER A C 1
ATOM 679 O O . SER A 1 87 ? 3.858 5.667 -20.040 1.00 95.19 87 SER A O 1
ATOM 681 N N . PRO A 1 88 ? 2.267 4.685 -21.288 1.00 96.75 88 PRO A N 1
ATOM 682 C CA . PRO A 1 88 ? 2.253 3.463 -20.494 1.00 96.75 88 PRO A CA 1
ATOM 683 C C . PRO A 1 88 ? 3.650 2.836 -20.435 1.00 96.75 88 PRO A C 1
ATOM 685 O O . PRO A 1 88 ? 4.317 2.675 -21.459 1.00 96.75 88 PRO A O 1
ATOM 688 N N . GLY A 1 89 ? 4.093 2.514 -19.225 1.00 95.62 89 GLY A N 1
ATOM 689 C CA . GLY A 1 89 ? 5.360 1.848 -18.983 1.00 95.62 89 GLY A CA 1
ATOM 690 C C . GLY A 1 89 ? 5.301 0.361 -19.332 1.00 95.62 89 GLY A C 1
ATOM 691 O O . GLY A 1 89 ? 4.229 -0.183 -19.618 1.00 95.62 89 GLY A O 1
ATOM 692 N N . PRO A 1 90 ? 6.445 -0.342 -19.265 1.00 96.12 90 PRO A N 1
ATOM 693 C CA . PRO A 1 90 ? 6.484 -1.777 -19.523 1.00 96.12 90 PRO A CA 1
ATOM 694 C C . PRO A 1 90 ? 5.532 -2.557 -18.605 1.00 96.12 90 PRO A C 1
ATOM 696 O O . PRO A 1 90 ? 5.008 -3.585 -19.034 1.00 96.12 90 PRO A O 1
ATOM 699 N N . ASP A 1 91 ? 5.299 -2.082 -17.375 1.00 97.69 91 ASP A N 1
ATOM 700 C CA . ASP A 1 91 ? 4.485 -2.718 -16.328 1.00 97.69 91 ASP A CA 1
ATOM 701 C C . ASP A 1 91 ? 2.989 -2.389 -16.358 1.00 97.69 91 ASP A C 1
ATOM 703 O O . ASP A 1 91 ? 2.228 -3.013 -15.619 1.00 97.69 91 ASP A O 1
ATOM 707 N N . ALA A 1 92 ? 2.530 -1.501 -17.243 1.00 98.00 92 ALA A N 1
ATOM 708 C CA . ALA A 1 92 ? 1.135 -1.055 -17.277 1.00 98.00 92 ALA A CA 1
ATOM 709 C C . ALA A 1 92 ? 0.130 -2.219 -17.379 1.00 98.00 92 ALA A C 1
ATOM 711 O O . ALA A 1 92 ? -0.807 -2.330 -16.588 1.00 98.00 92 ALA A O 1
ATOM 712 N N . GLU A 1 93 ? 0.347 -3.143 -18.320 1.00 98.25 93 GLU A N 1
ATOM 713 C CA . GLU A 1 93 ? -0.548 -4.293 -18.511 1.00 98.25 93 GLU A CA 1
ATOM 714 C C . GLU A 1 93 ? -0.422 -5.343 -17.394 1.00 98.25 93 GLU A C 1
ATOM 716 O O . GLU A 1 93 ? -1.389 -6.054 -17.110 1.00 98.25 93 GLU A O 1
ATOM 721 N N . LEU A 1 94 ? 0.735 -5.434 -16.724 1.00 98.50 94 LEU A N 1
ATOM 722 C CA . LEU A 1 94 ? 0.877 -6.252 -15.516 1.00 98.50 94 LEU A CA 1
ATOM 723 C C . LEU A 1 94 ? 0.018 -5.673 -14.389 1.00 98.50 94 LEU A C 1
ATOM 725 O O . LEU A 1 94 ? -0.752 -6.415 -13.787 1.00 98.50 94 LEU A O 1
ATOM 729 N N . ILE A 1 95 ? 0.087 -4.359 -14.163 1.00 98.62 95 ILE A N 1
ATOM 730 C CA . ILE A 1 95 ? -0.705 -3.658 -13.144 1.00 98.62 95 ILE A CA 1
ATOM 731 C C . ILE A 1 95 ? -2.204 -3.853 -13.394 1.00 98.62 95 ILE A C 1
ATOM 733 O O . ILE A 1 95 ? -2.930 -4.237 -12.482 1.00 98.62 95 ILE A O 1
ATOM 737 N N . VAL A 1 96 ? -2.681 -3.695 -14.636 1.00 98.62 96 VAL A N 1
ATOM 738 C CA . VAL A 1 96 ? -4.098 -3.934 -14.980 1.00 98.62 96 VAL A CA 1
ATOM 739 C C . VAL A 1 96 ? -4.534 -5.360 -14.638 1.00 98.62 96 VAL A C 1
ATOM 741 O O . VAL A 1 96 ? -5.612 -5.565 -14.073 1.00 98.62 96 VAL A O 1
ATOM 744 N N . LYS A 1 97 ? -3.715 -6.361 -14.981 1.00 98.38 97 LYS A N 1
ATOM 745 C CA . LYS A 1 97 ? -4.008 -7.767 -14.668 1.00 98.38 97 LYS A CA 1
ATOM 746 C C . LYS A 1 97 ? -3.985 -8.024 -13.164 1.00 98.38 97 LYS A C 1
ATOM 748 O O . LYS A 1 97 ? -4.886 -8.689 -12.664 1.00 98.38 97 LYS A O 1
ATOM 753 N N . ALA A 1 98 ? -3.006 -7.468 -12.458 1.00 98.38 98 ALA A N 1
ATOM 754 C CA . ALA A 1 98 ? -2.861 -7.599 -11.016 1.00 98.38 98 ALA A CA 1
ATOM 755 C C . ALA A 1 98 ? -4.042 -6.969 -10.263 1.00 98.38 98 ALA A C 1
ATOM 757 O O . ALA A 1 98 ? -4.579 -7.603 -9.360 1.00 98.38 98 ALA A O 1
ATOM 758 N N . ILE A 1 99 ? -4.532 -5.802 -10.694 1.00 98.25 99 ILE A N 1
ATOM 759 C CA . ILE A 1 99 ? -5.751 -5.187 -10.141 1.00 98.25 99 ILE A CA 1
ATOM 760 C C . ILE A 1 99 ? -6.956 -6.113 -10.326 1.00 98.25 99 ILE A C 1
ATOM 762 O O . ILE A 1 99 ? -7.689 -6.392 -9.381 1.00 98.25 99 ILE A O 1
ATOM 766 N N . ARG A 1 100 ? -7.157 -6.643 -11.540 1.00 97.81 100 ARG A N 1
ATOM 767 C CA . ARG A 1 100 ? -8.280 -7.554 -11.828 1.00 97.81 100 ARG A CA 1
ATOM 768 C C . ARG A 1 100 ? -8.201 -8.866 -11.048 1.00 97.81 100 ARG A C 1
ATOM 770 O O . ARG A 1 100 ? -9.240 -9.431 -10.725 1.00 97.81 100 ARG A O 1
ATOM 777 N N . ALA A 1 101 ? -6.991 -9.334 -10.758 1.00 96.38 101 ALA A N 1
ATOM 778 C CA . ALA A 1 101 ? -6.739 -10.533 -9.967 1.00 96.38 101 ALA A CA 1
ATOM 779 C C . ALA A 1 101 ? -6.788 -10.287 -8.446 1.00 96.38 101 ALA A C 1
ATOM 781 O O . ALA A 1 101 ? -6.693 -11.244 -7.684 1.00 96.38 101 ALA A O 1
ATOM 782 N N . GLY A 1 102 ? -6.923 -9.034 -7.994 1.00 95.81 102 GLY A N 1
ATOM 783 C CA . GLY A 1 102 ? -6.874 -8.681 -6.572 1.00 95.81 102 GLY A CA 1
ATOM 784 C C . GLY A 1 102 ? -5.471 -8.738 -5.956 1.00 95.81 102 GLY A C 1
ATOM 785 O O . GLY A 1 102 ? -5.355 -8.792 -4.738 1.00 95.81 102 GLY A O 1
ATOM 786 N N . LEU A 1 103 ? -4.419 -8.733 -6.782 1.00 97.62 103 LEU A N 1
ATOM 787 C CA . LEU A 1 103 ? -3.017 -8.653 -6.349 1.00 97.62 103 LEU A CA 1
ATOM 788 C C . LEU A 1 103 ? -2.554 -7.205 -6.140 1.00 97.62 103 LEU A C 1
ATOM 790 O O . LEU A 1 103 ? -1.549 -6.981 -5.480 1.00 97.62 103 LEU A O 1
ATOM 794 N N . ILE A 1 104 ? -3.279 -6.231 -6.697 1.00 98.38 104 ILE A N 1
ATOM 795 C CA . ILE A 1 104 ? -3.106 -4.801 -6.426 1.00 98.38 104 ILE A CA 1
ATOM 796 C C . ILE A 1 104 ? -4.465 -4.212 -6.053 1.00 98.38 104 ILE A C 1
ATOM 798 O O . ILE A 1 104 ? -5.432 -4.375 -6.798 1.00 98.38 104 ILE A O 1
ATOM 802 N N . ASP A 1 105 ? -4.546 -3.509 -4.926 1.00 97.31 105 ASP A N 1
ATOM 803 C CA . ASP A 1 105 ? -5.798 -2.930 -4.406 1.00 97.31 105 ASP A CA 1
ATOM 804 C C . ASP A 1 105 ? -5.733 -1.413 -4.150 1.00 97.31 105 ASP A C 1
ATOM 806 O O . ASP A 1 105 ? -6.769 -0.752 -3.983 1.00 97.31 105 ASP A O 1
ATOM 810 N N . SER A 1 106 ? -4.520 -0.861 -4.177 1.00 98.19 106 SER A N 1
ATOM 811 C CA . SER A 1 106 ? -4.213 0.478 -3.692 1.00 98.19 106 SER A CA 1
ATOM 812 C C . SER A 1 106 ? -3.408 1.282 -4.708 1.00 98.19 106 SER A C 1
ATOM 814 O O . SER A 1 106 ? -2.456 0.783 -5.307 1.00 98.19 106 SER A O 1
ATOM 816 N N . LEU A 1 107 ? -3.748 2.564 -4.855 1.00 98.56 107 LEU A N 1
ATOM 817 C CA . LEU A 1 107 ? -2.900 3.540 -5.541 1.00 98.56 107 LEU A CA 1
ATOM 818 C C . LEU A 1 107 ? -1.942 4.167 -4.525 1.00 98.56 107 LEU A C 1
ATOM 820 O O . LEU A 1 107 ? -2.389 4.850 -3.600 1.00 98.56 107 LEU A O 1
ATOM 824 N N . HIS A 1 108 ? -0.640 3.973 -4.710 1.00 97.81 108 HIS A N 1
ATOM 825 C CA . HIS A 1 108 ? 0.396 4.599 -3.897 1.00 97.81 108 HIS A CA 1
ATOM 826 C C . HIS A 1 108 ? 0.729 5.986 -4.446 1.00 97.81 108 HIS A C 1
ATOM 828 O O . HIS A 1 108 ? 1.782 6.222 -5.019 1.00 97.81 108 HIS A O 1
ATOM 834 N N . SER A 1 109 ? -0.211 6.919 -4.302 1.00 97.31 109 SER A N 1
ATOM 835 C CA . SER A 1 109 ? -0.123 8.271 -4.868 1.00 97.31 109 SER A CA 1
ATOM 836 C C . SER A 1 109 ? 0.000 8.314 -6.408 1.00 97.31 109 SER A C 1
ATOM 838 O O . SER A 1 109 ? 0.071 7.288 -7.087 1.00 97.31 109 SER A O 1
ATOM 840 N N . TRP A 1 110 ? -0.010 9.509 -7.015 1.00 98.12 110 TRP A N 1
ATOM 841 C CA . TRP A 1 110 ? 0.175 9.641 -8.473 1.00 98.12 110 TRP A CA 1
ATOM 842 C C . TRP A 1 110 ? 1.621 9.405 -8.908 1.00 98.12 110 TRP A C 1
ATOM 844 O O . TRP A 1 110 ? 1.889 9.180 -10.083 1.00 98.12 110 TRP A O 1
ATOM 854 N N . GLY A 1 111 ? 2.560 9.409 -7.976 1.00 96.62 111 GLY A N 1
ATOM 855 C CA . GLY A 1 111 ? 3.932 9.031 -8.248 1.00 96.62 111 GLY A CA 1
ATOM 856 C C . GLY A 1 111 ? 4.817 9.169 -7.028 1.00 96.62 111 GLY A C 1
ATOM 857 O O . GLY A 1 111 ? 4.376 9.683 -6.000 1.00 96.62 111 GLY A O 1
ATOM 858 N N . ASP A 1 112 ? 6.058 8.725 -7.159 1.00 96.19 112 ASP A N 1
ATOM 859 C CA . ASP A 1 112 ? 7.088 8.996 -6.168 1.00 96.19 112 ASP A CA 1
ATOM 860 C C . ASP A 1 112 ? 7.805 10.310 -6.502 1.00 96.19 112 ASP A C 1
ATOM 862 O O . ASP A 1 112 ? 8.643 10.368 -7.402 1.00 96.19 112 ASP A O 1
ATOM 866 N N . PHE A 1 113 ? 7.454 11.371 -5.770 1.00 96.19 113 PHE A N 1
ATOM 867 C CA . PHE A 1 113 ? 8.044 12.706 -5.914 1.00 96.19 113 PHE A CA 1
ATOM 868 C C . PHE A 1 113 ? 8.895 13.105 -4.708 1.00 96.19 113 PHE A C 1
ATOM 870 O O . PHE A 1 113 ? 8.982 14.287 -4.366 1.00 96.19 113 PHE A O 1
ATOM 877 N N . ASN A 1 114 ? 9.500 12.128 -4.029 1.00 94.50 114 ASN A N 1
ATOM 878 C CA . ASN A 1 114 ? 10.487 12.423 -2.997 1.00 94.50 114 ASN A CA 1
ATOM 879 C C . ASN A 1 114 ? 11.614 13.309 -3.553 1.00 94.50 114 ASN A C 1
ATOM 881 O O . ASN A 1 114 ? 12.031 13.164 -4.703 1.00 94.50 114 ASN A O 1
ATOM 885 N N . ASP A 1 115 ? 12.109 14.220 -2.718 1.00 94.00 115 ASP A N 1
ATOM 886 C CA . ASP A 1 115 ? 13.169 15.199 -2.985 1.00 94.00 115 ASP A CA 1
ATOM 887 C C . ASP A 1 115 ? 12.840 16.295 -4.012 1.00 94.00 115 ASP A C 1
ATOM 889 O O . ASP A 1 115 ? 13.473 17.353 -4.001 1.00 94.00 115 ASP A O 1
ATOM 893 N N . THR A 1 116 ? 11.873 16.103 -4.912 1.00 93.25 116 THR A N 1
ATOM 894 C CA . THR A 1 116 ? 11.499 17.117 -5.910 1.00 93.25 116 THR A CA 1
ATOM 895 C C . THR A 1 116 ? 10.002 17.069 -6.211 1.00 93.25 116 THR A C 1
ATOM 897 O O . THR A 1 116 ? 9.534 16.088 -6.787 1.00 93.25 116 THR A O 1
ATOM 900 N N . PRO A 1 117 ? 9.232 18.125 -5.874 1.00 93.44 117 PRO A N 1
ATOM 901 C CA . PRO A 1 117 ? 7.805 18.153 -6.164 1.00 93.44 117 PRO A CA 1
ATOM 902 C C . PRO A 1 117 ? 7.556 18.201 -7.681 1.00 93.44 117 PRO A C 1
ATOM 904 O O . PRO A 1 117 ? 8.327 18.839 -8.406 1.00 93.44 117 PRO A O 1
ATOM 907 N N . PRO A 1 118 ? 6.458 17.601 -8.172 1.00 93.19 118 PRO A N 1
ATOM 908 C CA . PRO A 1 118 ? 6.107 17.672 -9.585 1.00 93.19 118 PRO A CA 1
ATOM 909 C C . PRO A 1 118 ? 5.675 19.095 -9.955 1.00 93.19 118 PRO A C 1
ATOM 911 O O . PRO A 1 118 ? 5.228 19.865 -9.098 1.00 93.19 118 PRO A O 1
ATOM 914 N N . GLN A 1 119 ? 5.716 19.444 -11.242 1.00 96.44 119 GLN A N 1
ATOM 915 C CA . GLN A 1 119 ? 5.002 20.639 -11.689 1.00 96.44 119 GLN A CA 1
ATOM 916 C C . GLN A 1 119 ? 3.486 20.416 -11.547 1.00 96.44 119 GLN A C 1
ATOM 918 O O . GLN A 1 119 ? 2.992 19.347 -11.915 1.00 96.44 119 GLN A O 1
ATOM 923 N N . PRO A 1 120 ? 2.709 21.401 -11.056 1.00 97.69 120 PRO A N 1
ATOM 924 C CA . PRO A 1 120 ? 1.270 21.237 -10.846 1.00 97.69 120 PRO A CA 1
ATOM 925 C C . PRO A 1 120 ? 0.485 20.753 -12.073 1.00 97.69 120 PRO A C 1
ATOM 927 O O . PRO A 1 120 ? -0.366 19.872 -11.961 1.00 97.69 120 PRO A O 1
ATOM 930 N N . SER A 1 121 ? 0.788 21.294 -13.256 1.00 96.94 121 SER A N 1
ATOM 931 C CA . SER A 1 121 ? 0.138 20.887 -14.507 1.00 96.94 121 SER A CA 1
ATOM 932 C C . SER A 1 121 ? 0.483 19.451 -14.900 1.00 96.94 121 SER A C 1
ATOM 934 O O . SER A 1 121 ? -0.390 18.712 -15.339 1.00 96.94 121 SER A O 1
ATOM 936 N N . GLU A 1 122 ? 1.735 19.036 -14.701 1.00 96.69 122 GLU A N 1
ATOM 937 C CA . GLU A 1 122 ? 2.180 17.670 -14.997 1.00 96.69 122 GLU A CA 1
ATOM 938 C C . GLU A 1 122 ? 1.527 16.665 -14.048 1.00 96.69 122 GLU A C 1
ATOM 940 O O . GLU A 1 122 ? 1.022 15.636 -14.492 1.00 96.69 122 GLU A O 1
ATOM 945 N N . LEU A 1 123 ? 1.444 16.996 -12.755 1.00 98.25 123 LEU A N 1
ATOM 946 C CA . LEU A 1 123 ? 0.722 16.188 -11.774 1.00 98.25 123 LEU A CA 1
ATOM 947 C C . LEU A 1 123 ? -0.742 15.991 -12.184 1.00 98.25 123 LEU A C 1
ATOM 949 O O . LEU A 1 123 ? -1.268 14.877 -12.133 1.00 98.25 123 LEU A O 1
ATOM 953 N N . ARG A 1 124 ? -1.405 17.079 -12.588 1.00 98.19 124 ARG A N 1
ATOM 954 C CA . ARG A 1 124 ? -2.804 17.036 -13.012 1.00 98.19 124 ARG A CA 1
ATOM 955 C C . ARG A 1 124 ? -2.988 16.182 -14.265 1.00 98.19 124 ARG A C 1
ATOM 957 O O . ARG A 1 124 ? -3.955 15.420 -14.329 1.00 98.19 124 ARG A O 1
ATOM 964 N N . ASP A 1 125 ? -2.067 16.277 -15.220 1.00 98.19 125 ASP A N 1
ATOM 965 C CA . ASP A 1 125 ? -2.059 15.459 -16.434 1.00 98.19 125 ASP A CA 1
ATOM 966 C C . ASP A 1 125 ? -1.902 13.968 -16.108 1.00 98.19 125 ASP A C 1
ATOM 968 O O . ASP A 1 125 ? -2.683 13.159 -16.612 1.00 98.19 125 ASP A O 1
ATOM 972 N N . ILE A 1 126 ? -0.949 13.600 -15.242 1.00 98.56 126 ILE A N 1
ATOM 973 C CA . ILE A 1 126 ? -0.730 12.211 -14.795 1.00 98.56 126 ILE A CA 1
ATOM 974 C C . ILE A 1 126 ? -2.015 11.648 -14.183 1.00 98.56 126 ILE A C 1
ATOM 976 O O . ILE A 1 126 ? -2.512 10.598 -14.603 1.00 98.56 126 ILE A O 1
ATOM 980 N N . ALA A 1 127 ? -2.577 12.372 -13.213 1.00 98.50 127 ALA A N 1
ATOM 981 C CA . ALA A 1 127 ? -3.772 11.956 -12.495 1.00 98.50 127 ALA A CA 1
ATOM 982 C C . ALA A 1 127 ? -4.979 11.801 -13.436 1.00 98.50 127 ALA A C 1
ATOM 984 O O . ALA A 1 127 ? -5.711 10.811 -13.357 1.00 98.50 127 ALA A O 1
ATOM 985 N N . SER A 1 128 ? -5.173 12.751 -14.357 1.00 98.38 128 SER A N 1
ATOM 986 C CA . SER A 1 128 ? -6.298 12.732 -15.301 1.00 98.38 128 SER A CA 1
ATOM 987 C C . SER A 1 128 ? -6.171 11.562 -16.275 1.00 98.38 128 SER A C 1
ATOM 989 O O . SER A 1 128 ? -7.124 10.807 -16.450 1.00 98.38 128 SER A O 1
ATOM 991 N N . ARG A 1 129 ? -4.976 11.333 -16.834 1.00 98.25 129 ARG A N 1
ATOM 992 C CA . ARG A 1 129 ? -4.715 10.228 -17.771 1.00 98.25 129 ARG A CA 1
ATOM 993 C C . ARG A 1 129 ? -4.931 8.864 -17.136 1.00 98.25 129 ARG A C 1
ATOM 995 O O . ARG A 1 129 ? -5.572 8.015 -17.755 1.00 98.25 129 ARG A O 1
ATOM 1002 N N . LEU A 1 130 ? -4.424 8.653 -15.916 1.00 98.44 130 LEU A N 1
ATOM 1003 C CA . LEU A 1 130 ? -4.647 7.395 -15.202 1.00 98.44 130 LEU A CA 1
ATOM 1004 C C . LEU A 1 130 ? -6.142 7.176 -14.966 1.00 98.44 130 LEU A C 1
ATOM 1006 O O . LEU A 1 130 ? -6.669 6.109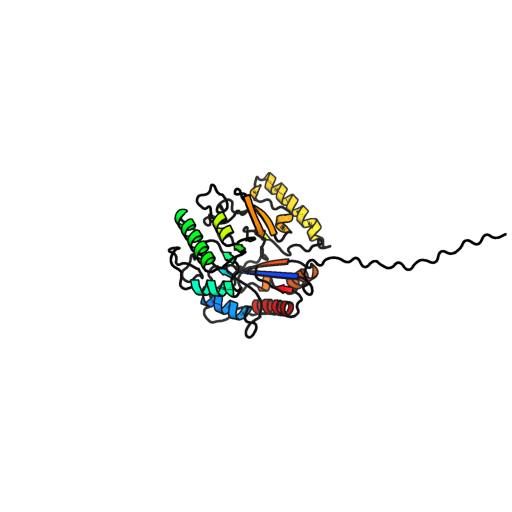 -15.269 1.00 98.44 130 LEU A O 1
ATOM 1010 N N . THR A 1 131 ? -6.826 8.212 -14.476 1.00 98.12 131 THR A N 1
ATOM 1011 C CA . THR A 1 131 ? -8.257 8.163 -14.161 1.00 98.12 131 THR A CA 1
ATOM 1012 C C . THR A 1 131 ? -9.101 7.857 -15.392 1.00 98.12 131 THR A C 1
ATOM 1014 O O . THR A 1 131 ? -9.967 6.983 -15.345 1.00 98.12 131 THR A O 1
ATOM 1017 N N . GLU A 1 132 ? -8.840 8.530 -16.510 1.00 97.50 132 GLU A N 1
ATOM 1018 C CA . GLU A 1 132 ? -9.528 8.288 -17.774 1.00 97.50 132 GLU A CA 1
ATOM 1019 C C . GLU A 1 132 ? -9.294 6.867 -18.286 1.00 97.50 132 GLU A C 1
ATOM 1021 O O . GLU A 1 132 ? -10.243 6.198 -18.695 1.00 97.50 132 GLU A O 1
ATOM 1026 N N . ASP A 1 133 ? -8.050 6.384 -18.260 1.00 97.69 133 ASP A N 1
ATOM 1027 C CA . ASP A 1 133 ? -7.738 5.045 -18.748 1.00 97.69 133 ASP A CA 1
ATOM 1028 C C . ASP A 1 133 ? -8.371 3.954 -17.882 1.00 97.69 133 ASP A C 1
ATOM 1030 O O . ASP A 1 133 ? -8.979 3.017 -18.401 1.00 97.69 133 ASP A O 1
ATOM 1034 N N . PHE A 1 134 ? -8.321 4.117 -16.561 1.00 97.81 134 PHE A N 1
ATOM 1035 C CA . PHE A 1 134 ? -8.946 3.191 -15.621 1.00 97.81 134 PHE A CA 1
ATOM 1036 C C . PHE A 1 134 ? -10.466 3.194 -15.778 1.00 97.81 134 PHE A C 1
ATOM 1038 O O . PHE A 1 134 ? -11.069 2.125 -15.864 1.00 97.81 134 PHE A O 1
ATOM 1045 N N . THR A 1 135 ? -11.074 4.372 -15.940 1.00 96.62 135 THR A N 1
ATOM 1046 C CA . THR A 1 135 ? -12.510 4.507 -16.224 1.00 96.62 135 THR A CA 1
ATOM 1047 C C . THR A 1 135 ? -12.885 3.789 -17.519 1.00 96.62 135 THR A C 1
ATOM 1049 O O . THR A 1 135 ? -13.818 2.985 -17.523 1.00 96.62 135 THR A O 1
ATOM 1052 N N . ARG A 1 136 ? -12.133 3.998 -18.613 1.00 97.56 136 ARG A N 1
ATOM 1053 C CA . ARG A 1 136 ? -12.362 3.301 -19.894 1.00 97.56 136 ARG A CA 1
ATOM 1054 C C . ARG A 1 136 ? -12.251 1.783 -19.765 1.00 97.56 136 ARG A C 1
ATOM 1056 O O . ARG A 1 136 ? -12.984 1.058 -20.431 1.00 97.56 136 ARG A O 1
ATOM 1063 N N . ARG A 1 137 ? -11.342 1.295 -18.918 1.00 97.25 137 ARG A N 1
ATOM 1064 C CA . ARG A 1 137 ? -11.107 -0.139 -18.680 1.00 97.25 137 ARG A CA 1
ATOM 1065 C C . ARG A 1 137 ? -12.048 -0.756 -17.638 1.00 97.25 137 ARG A C 1
ATOM 1067 O O . ARG A 1 137 ? -11.936 -1.960 -17.387 1.00 97.25 137 ARG A O 1
ATOM 1074 N N . GLY A 1 138 ? -12.936 0.040 -17.034 1.00 96.62 138 GLY A N 1
ATOM 1075 C CA . GLY A 1 138 ? -13.825 -0.385 -15.951 1.00 96.62 138 GLY A CA 1
ATOM 1076 C C . GLY A 1 138 ? -13.085 -0.763 -14.663 1.00 96.62 138 GLY A C 1
ATOM 1077 O O . GLY A 1 138 ? -13.571 -1.597 -13.904 1.00 96.62 138 GLY A O 1
ATOM 1078 N N . LEU A 1 139 ? -11.894 -0.204 -14.440 1.00 96.94 139 LEU A N 1
ATOM 1079 C CA . LEU A 1 139 ? -11.090 -0.428 -13.241 1.00 96.94 139 LEU A CA 1
ATOM 1080 C C . LEU A 1 139 ? -11.459 0.592 -12.162 1.00 96.94 139 LEU A C 1
ATOM 1082 O O . LEU A 1 139 ? -11.679 1.765 -12.452 1.00 96.94 139 LEU A O 1
ATOM 1086 N N . GLN A 1 140 ? -11.487 0.140 -10.911 1.00 93.50 140 GLN A N 1
ATOM 1087 C CA . GLN A 1 140 ? -11.664 0.991 -9.737 1.00 93.50 140 GLN A CA 1
ATOM 1088 C C . GLN A 1 140 ? -10.660 0.597 -8.663 1.00 93.50 140 GLN A C 1
ATOM 1090 O O . GLN A 1 140 ? -10.344 -0.583 -8.510 1.00 93.50 140 GLN A O 1
ATOM 1095 N N . LEU A 1 141 ? -10.220 1.584 -7.890 1.00 95.69 141 LEU A N 1
ATOM 1096 C CA . LEU A 1 141 ? -9.384 1.391 -6.710 1.00 95.69 141 LEU A CA 1
ATOM 1097 C C . LEU A 1 141 ? -10.114 1.964 -5.508 1.00 95.69 141 LEU A C 1
ATOM 1099 O O . LEU A 1 141 ? -10.759 3.004 -5.605 1.00 95.69 141 LEU A O 1
ATOM 1103 N N . LYS A 1 142 ? -10.028 1.287 -4.365 1.00 96.00 142 LYS A N 1
ATOM 1104 C CA . LYS A 1 142 ? -10.734 1.721 -3.150 1.00 96.00 142 LYS A CA 1
ATOM 1105 C C . LYS A 1 142 ? -9.826 2.473 -2.189 1.00 96.00 142 LYS A C 1
ATOM 1107 O O . LYS A 1 142 ? -10.346 3.212 -1.350 1.00 96.00 142 LYS A O 1
ATOM 1112 N N . VAL A 1 143 ? -8.516 2.293 -2.323 1.00 98.38 143 VAL A N 1
ATOM 1113 C CA . VAL A 1 143 ? -7.520 2.696 -1.339 1.00 98.38 143 VAL A CA 1
ATOM 1114 C C . VAL A 1 143 ? -6.486 3.627 -1.975 1.00 98.38 143 VAL A C 1
ATOM 1116 O O . VAL A 1 143 ? -5.929 3.336 -3.032 1.00 98.38 143 VAL A O 1
ATOM 1119 N N . TRP A 1 144 ? -6.241 4.758 -1.316 1.00 98.56 144 TRP A N 1
ATOM 1120 C CA . TRP A 1 144 ? -5.153 5.690 -1.613 1.00 98.56 144 TRP A CA 1
ATOM 1121 C C . TRP A 1 144 ? -4.099 5.647 -0.517 1.00 98.56 144 TRP A C 1
ATOM 1123 O O . TRP A 1 144 ? -4.427 5.772 0.664 1.00 98.56 144 TRP A O 1
ATOM 1133 N N . ILE A 1 145 ? -2.830 5.570 -0.885 1.00 98.25 145 ILE A N 1
ATOM 1134 C CA . ILE A 1 145 ? -1.725 5.636 0.063 1.00 98.25 145 ILE A CA 1
ATOM 1135 C C . ILE A 1 145 ? -0.925 6.910 -0.181 1.00 98.25 145 ILE A C 1
ATOM 1137 O O . ILE A 1 145 ? -0.419 7.132 -1.279 1.00 98.25 145 ILE A O 1
ATOM 1141 N N . ASN A 1 146 ? -0.830 7.755 0.848 1.00 97.56 146 ASN A N 1
ATOM 1142 C CA . ASN A 1 146 ? 0.079 8.897 0.844 1.00 97.56 146 ASN A CA 1
ATOM 1143 C C . ASN A 1 146 ? 1.534 8.429 0.817 1.00 97.56 146 ASN A C 1
ATOM 1145 O O . ASN A 1 146 ? 1.887 7.547 1.592 1.00 97.56 146 ASN A O 1
ATOM 1149 N N . HIS A 1 147 ? 2.380 9.101 0.042 1.00 94.94 147 HIS A N 1
ATOM 1150 C CA . HIS A 1 147 ? 3.793 8.744 -0.067 1.00 94.94 147 HIS A CA 1
ATOM 1151 C C . HIS A 1 147 ? 4.763 9.718 0.611 1.00 94.94 147 HIS A C 1
ATOM 1153 O O . HIS A 1 147 ? 4.604 10.934 0.510 1.00 94.94 147 HIS A O 1
ATOM 1159 N N . GLY A 1 148 ? 5.818 9.180 1.216 1.00 89.94 148 GLY A N 1
ATOM 1160 C CA . GLY A 1 148 ? 7.106 9.864 1.316 1.00 89.94 148 GLY A CA 1
ATOM 1161 C C . GLY A 1 148 ? 7.162 11.213 2.047 1.00 89.94 148 GLY A C 1
ATOM 1162 O O . GLY A 1 148 ? 6.499 11.471 3.056 1.00 89.94 148 GLY A O 1
ATOM 1163 N N . ASP A 1 149 ? 8.061 12.062 1.565 1.00 91.31 149 ASP A N 1
ATOM 1164 C CA . ASP A 1 149 ? 8.468 13.330 2.162 1.00 91.31 149 ASP A CA 1
ATOM 1165 C C . ASP A 1 149 ? 7.477 14.490 1.864 1.00 91.31 149 ASP A C 1
ATOM 1167 O O . ASP A 1 149 ? 6.464 14.303 1.181 1.00 91.31 149 ASP A O 1
ATOM 1171 N N . PRO A 1 150 ? 7.739 15.722 2.346 1.00 92.81 150 PRO A N 1
ATOM 11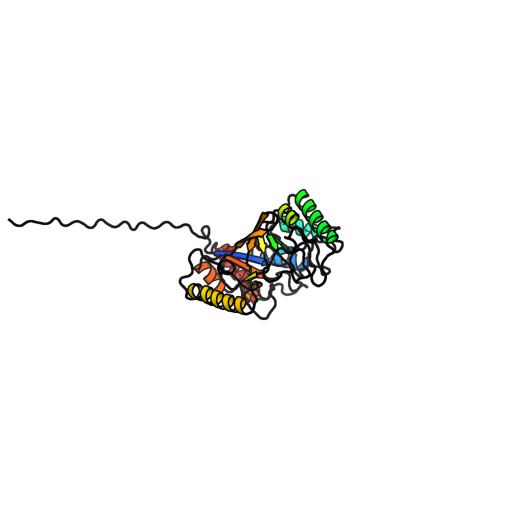72 C CA . PRO A 1 150 ? 6.899 16.888 2.055 1.00 92.81 150 PRO A CA 1
ATOM 1173 C C . PRO A 1 150 ? 6.829 17.335 0.579 1.00 92.81 150 PRO A C 1
ATOM 1175 O O . PRO A 1 150 ? 5.966 18.159 0.256 1.00 92.81 150 PRO A O 1
ATOM 1178 N N . CYS A 1 151 ? 7.702 16.843 -0.310 1.00 95.44 151 CYS A N 1
ATOM 1179 C CA . CYS A 1 151 ? 7.677 17.141 -1.748 1.00 95.44 151 CYS A CA 1
ATOM 1180 C C . CYS A 1 151 ? 6.516 16.432 -2.457 1.00 95.44 151 CYS A C 1
ATOM 1182 O O . CYS A 1 151 ? 6.040 16.904 -3.492 1.00 95.44 151 CYS A O 1
ATOM 1184 N N . ASN A 1 152 ? 5.956 15.385 -1.846 1.00 96.81 152 ASN A N 1
ATOM 1185 C CA . ASN A 1 152 ? 4.732 14.717 -2.286 1.00 96.81 152 ASN A CA 1
ATOM 1186 C C . ASN A 1 152 ? 3.473 15.565 -1.997 1.00 96.81 152 ASN A C 1
ATOM 1188 O O . ASN A 1 152 ? 2.528 15.143 -1.332 1.00 96.81 152 ASN A O 1
ATOM 1192 N N . ARG A 1 153 ? 3.431 16.792 -2.534 1.00 97.06 153 ARG A N 1
ATOM 1193 C CA . ARG A 1 153 ? 2.357 17.793 -2.355 1.00 97.06 153 ARG A CA 1
ATOM 1194 C C . ARG A 1 153 ? 0.972 17.291 -2.772 1.00 97.06 153 ARG A C 1
ATOM 1196 O O . ARG A 1 153 ? -0.027 17.795 -2.255 1.00 97.06 153 ARG A O 1
ATOM 1203 N N . GLN A 1 154 ? 0.948 16.309 -3.675 1.00 97.00 154 GLN A N 1
ATOM 1204 C CA . GLN A 1 154 ? -0.215 15.552 -4.146 1.00 97.00 154 GLN A CA 1
ATOM 1205 C C . GLN A 1 154 ? -0.972 14.805 -3.045 1.00 97.00 154 GLN A C 1
ATOM 1207 O O . GLN A 1 154 ? -2.145 14.485 -3.214 1.00 97.00 154 GLN A O 1
ATOM 1212 N N . ASN A 1 155 ? -0.299 14.488 -1.940 1.00 97.88 155 ASN A N 1
ATOM 1213 C CA . ASN A 1 155 ? -0.884 13.679 -0.892 1.00 97.88 155 ASN A CA 1
ATOM 1214 C C . ASN A 1 155 ? -2.098 14.365 -0.280 1.00 97.88 155 ASN A C 1
ATOM 1216 O O . ASN A 1 155 ? -2.223 15.598 -0.236 1.00 97.88 155 ASN A O 1
ATOM 1220 N N . LEU A 1 156 ? -2.983 13.531 0.249 1.00 97.19 156 LEU A N 1
ATOM 1221 C CA . LEU A 1 156 ? -4.110 13.986 1.034 1.00 97.19 156 LEU A CA 1
ATOM 1222 C C . LEU A 1 156 ? -3.639 14.375 2.430 1.00 97.19 156 LEU A C 1
ATOM 1224 O O . LEU A 1 156 ? -2.596 13.932 2.910 1.00 97.19 156 LEU A O 1
ATOM 1228 N N . ARG A 1 157 ? -4.433 15.211 3.099 1.00 92.56 157 ARG A N 1
ATOM 1229 C CA . ARG A 1 157 ? -4.088 15.767 4.409 1.00 92.56 157 ARG A CA 1
ATOM 1230 C C . ARG A 1 157 ? -3.601 14.685 5.383 1.00 92.56 157 ARG A C 1
ATOM 1232 O O . ARG A 1 157 ? -4.264 13.661 5.585 1.00 92.56 157 ARG A O 1
ATOM 1239 N N . ALA A 1 158 ? -2.485 14.972 6.036 1.00 90.50 158 ALA A N 1
ATOM 1240 C CA . ALA A 1 158 ? -1.931 14.169 7.112 1.00 90.50 158 ALA A CA 1
ATOM 1241 C C . ALA A 1 158 ? -1.458 15.093 8.232 1.00 90.50 158 ALA A C 1
ATOM 1243 O O . ALA A 1 158 ? -0.904 16.165 7.996 1.00 90.50 158 ALA A O 1
ATOM 1244 N N . ARG A 1 159 ? -1.677 14.676 9.477 1.00 84.44 159 ARG A N 1
ATOM 1245 C CA . ARG A 1 159 ? -1.442 15.519 10.656 1.00 84.44 159 ARG A CA 1
ATOM 1246 C C . ARG A 1 159 ? 0.027 15.934 10.809 1.00 84.44 159 ARG A C 1
ATOM 1248 O O . ARG A 1 159 ? 0.308 17.051 11.230 1.00 84.44 159 ARG A O 1
ATOM 1255 N N . LEU A 1 160 ? 0.953 15.027 10.499 1.00 82.38 160 LEU A N 1
ATOM 1256 C CA . LEU A 1 160 ? 2.397 15.264 10.607 1.00 82.38 160 LEU A CA 1
ATOM 1257 C C . LEU A 1 160 ? 3.008 15.914 9.361 1.00 82.38 160 LEU A C 1
ATOM 1259 O O . LEU A 1 160 ? 4.181 16.268 9.397 1.00 82.38 160 LEU A O 1
ATOM 1263 N N . GLN A 1 161 ? 2.229 16.085 8.291 1.00 87.38 161 GLN A N 1
ATOM 1264 C CA . GLN A 1 161 ? 2.706 16.572 6.999 1.00 87.38 161 GLN A CA 1
ATOM 1265 C C . GLN A 1 161 ? 1.807 17.715 6.505 1.00 87.38 161 GLN A C 1
ATOM 1267 O O . GLN A 1 161 ? 0.980 17.528 5.611 1.00 87.38 161 GLN A O 1
ATOM 1272 N N . PRO A 1 162 ? 1.945 18.929 7.075 1.00 85.12 162 PRO A N 1
ATOM 1273 C CA . PRO A 1 162 ? 1.119 20.079 6.698 1.00 85.12 162 PRO A CA 1
ATOM 1274 C C . PRO A 1 162 ? 1.356 20.550 5.253 1.00 85.12 162 PRO A C 1
ATOM 1276 O O . PRO A 1 162 ? 0.571 21.332 4.731 1.00 85.12 162 PRO A O 1
ATOM 1279 N N . GLY A 1 163 ? 2.432 20.089 4.604 1.00 88.06 163 GLY A N 1
ATOM 1280 C CA . GLY A 1 163 ? 2.709 20.367 3.195 1.00 88.06 163 GLY A CA 1
ATOM 1281 C C . GLY A 1 163 ? 1.824 19.592 2.213 1.00 88.06 163 GLY A C 1
ATOM 1282 O O . GLY A 1 163 ? 1.797 19.933 1.033 1.00 88.06 163 GLY A O 1
ATOM 1283 N N . TYR A 1 164 ? 1.097 18.572 2.667 1.00 95.06 164 TYR A N 1
ATOM 1284 C CA . TYR A 1 164 ? 0.195 17.805 1.810 1.00 95.06 164 TYR A CA 1
ATOM 1285 C C . TYR A 1 164 ? -1.053 18.616 1.483 1.00 95.06 164 TYR A C 1
ATOM 1287 O O . TYR A 1 164 ? -1.759 19.086 2.375 1.00 95.06 164 TYR A O 1
ATOM 1295 N N . SER A 1 165 ? -1.314 18.788 0.190 1.00 96.12 165 SER A N 1
ATOM 1296 C CA . SER A 1 165 ? -2.281 19.770 -0.305 1.00 96.12 165 SER A CA 1
ATOM 1297 C C . SER A 1 165 ? -3.146 19.257 -1.457 1.00 96.12 165 SER A C 1
ATOM 1299 O O . SER A 1 165 ? -3.923 20.024 -2.013 1.00 96.12 165 SER A O 1
ATOM 1301 N N . GLY A 1 166 ? -3.075 17.966 -1.801 1.00 97.19 166 GLY A N 1
ATOM 1302 C CA . GLY A 1 166 ? -3.861 17.398 -2.902 1.00 97.19 166 GLY A CA 1
ATOM 1303 C C . GLY A 1 166 ? -5.367 17.339 -2.645 1.00 97.19 166 GLY A C 1
ATOM 1304 O O . GLY A 1 166 ? -6.148 17.202 -3.585 1.00 97.19 166 GLY A O 1
ATOM 1305 N N . GLY A 1 167 ? -5.775 17.489 -1.380 1.00 96.69 167 GLY A N 1
ATOM 1306 C CA . GLY A 1 167 ? -7.172 17.609 -0.956 1.00 96.69 167 GLY A CA 1
ATOM 1307 C C . GLY A 1 167 ? -7.670 19.035 -0.713 1.00 96.69 167 GLY A C 1
ATOM 1308 O O . GLY A 1 167 ? -8.783 19.190 -0.216 1.00 96.69 167 GLY A O 1
ATOM 1309 N N . ASP A 1 168 ? -6.861 20.057 -0.999 1.00 96.56 168 ASP A N 1
ATOM 1310 C CA . ASP A 1 168 ? -7.241 21.465 -0.857 1.00 96.56 168 ASP A CA 1
ATOM 1311 C C . ASP A 1 168 ? -7.601 22.059 -2.231 1.00 96.56 168 ASP A C 1
ATOM 1313 O O . ASP A 1 168 ? -6.701 22.206 -3.057 1.00 96.56 168 ASP A O 1
ATOM 1317 N N . PRO A 1 169 ? -8.871 22.423 -2.497 1.00 96.62 169 PRO A N 1
ATOM 1318 C CA . PRO A 1 169 ? -9.294 23.018 -3.769 1.00 96.62 169 PRO A CA 1
ATOM 1319 C C . PRO A 1 169 ? -8.576 24.322 -4.136 1.00 96.62 169 PRO A C 1
ATOM 1321 O O . PRO A 1 169 ? -8.558 24.691 -5.306 1.00 96.62 169 PRO A O 1
ATOM 1324 N N . GLY A 1 170 ? -8.003 25.032 -3.157 1.00 96.31 170 GLY A N 1
ATOM 1325 C CA . GLY A 1 170 ? -7.199 26.231 -3.396 1.00 96.31 170 GLY A CA 1
ATOM 1326 C C . GLY A 1 170 ? -5.741 25.940 -3.771 1.00 96.31 170 GLY A C 1
ATOM 1327 O O . GLY A 1 170 ? -5.014 26.857 -4.153 1.00 96.31 170 GLY A O 1
ATOM 1328 N N . SER A 1 171 ? -5.292 24.688 -3.658 1.00 97.00 171 SER A N 1
ATOM 1329 C CA . SER A 1 171 ? -3.919 24.294 -3.965 1.00 97.00 171 SER A CA 1
ATOM 1330 C C . SER A 1 171 ? -3.734 24.027 -5.460 1.00 97.00 171 SER A C 1
ATOM 1332 O O . SER A 1 171 ? -4.553 23.331 -6.062 1.00 97.00 171 SER A O 1
ATOM 1334 N N . PRO A 1 172 ? -2.605 24.442 -6.067 1.00 97.62 172 PRO A N 1
ATOM 1335 C CA . PRO A 1 172 ? -2.276 24.035 -7.432 1.00 97.62 172 PRO A CA 1
ATOM 1336 C C . PRO A 1 172 ? -2.075 22.512 -7.563 1.00 97.62 172 PRO A C 1
ATOM 1338 O O . PRO A 1 172 ? -2.149 21.977 -8.662 1.00 97.62 172 PRO A O 1
ATOM 1341 N N . PHE A 1 173 ? -1.858 21.798 -6.453 1.00 97.94 173 PHE A N 1
ATOM 1342 C CA . PHE A 1 173 ? -1.692 20.341 -6.426 1.00 97.94 173 PHE A CA 1
ATOM 1343 C C . PHE A 1 173 ? -3.010 19.570 -6.229 1.00 97.94 173 PHE A C 1
ATOM 1345 O O . PHE A 1 173 ? -2.978 18.361 -5.995 1.00 97.94 173 PHE A O 1
ATOM 1352 N N . PHE A 1 174 ? -4.164 20.245 -6.291 1.00 98.25 174 PHE A N 1
ATOM 1353 C CA . PHE A 1 174 ? -5.472 19.631 -6.070 1.00 98.25 174 PHE A CA 1
ATOM 1354 C C . PHE A 1 174 ? -5.781 18.506 -7.072 1.00 98.25 174 PHE A C 1
ATOM 1356 O O . PHE A 1 174 ? -5.840 18.708 -8.290 1.00 98.25 174 PHE A O 1
ATOM 1363 N N . THR A 1 175 ? -6.022 17.306 -6.543 1.00 98.12 175 THR A N 1
ATOM 1364 C CA . THR A 1 175 ? -6.372 16.108 -7.329 1.00 98.12 175 THR A CA 1
ATOM 1365 C C . THR A 1 175 ? -7.438 15.232 -6.663 1.00 98.12 175 THR A C 1
ATOM 1367 O O . THR A 1 175 ? -7.752 14.155 -7.168 1.00 98.12 175 THR A O 1
ATOM 1370 N N . LEU A 1 176 ? -8.033 15.666 -5.545 1.00 98.38 176 LEU A N 1
ATOM 1371 C CA . LEU A 1 176 ? -9.030 14.880 -4.804 1.00 98.38 176 LEU A CA 1
ATOM 1372 C C . LEU A 1 176 ? -10.286 14.547 -5.623 1.00 98.38 176 LEU A C 1
ATOM 1374 O O . LEU A 1 176 ? -10.890 13.491 -5.438 1.00 98.38 176 LEU A O 1
ATOM 1378 N N . ASP A 1 177 ? -10.667 15.410 -6.557 1.00 98.00 177 ASP A N 1
ATOM 1379 C CA . ASP A 1 177 ? -11.752 15.136 -7.494 1.00 98.00 177 ASP A CA 1
ATOM 1380 C C . ASP A 1 177 ? -11.450 13.927 -8.400 1.00 98.00 177 ASP A C 1
ATOM 1382 O O . ASP A 1 177 ? -12.344 13.111 -8.638 1.00 98.00 177 ASP A O 1
ATOM 1386 N N . LEU A 1 178 ? -10.191 13.763 -8.824 1.00 98.25 178 LEU A N 1
ATOM 1387 C CA . LEU A 1 178 ? -9.705 12.615 -9.598 1.00 98.25 178 LEU A CA 1
ATOM 1388 C C . LEU A 1 178 ? -9.544 11.359 -8.733 1.00 98.25 178 LEU A C 1
ATOM 1390 O O . LEU A 1 178 ? -9.937 10.271 -9.148 1.00 98.25 178 LEU A O 1
ATOM 1394 N N . VAL A 1 179 ? -9.068 11.514 -7.493 1.00 98.06 179 VAL A N 1
ATOM 1395 C CA . VAL A 1 179 ? -9.054 10.433 -6.489 1.00 98.06 179 VAL A CA 1
ATOM 1396 C C . VAL A 1 179 ? -10.462 9.849 -6.325 1.00 98.06 179 VAL A C 1
ATOM 1398 O O . VAL A 1 179 ? -10.659 8.637 -6.397 1.00 98.06 179 VAL A O 1
ATOM 1401 N N . ARG A 1 180 ? -11.478 10.708 -6.183 1.00 96.44 180 ARG A N 1
ATOM 1402 C CA . ARG A 1 180 ? -12.883 10.287 -6.088 1.00 96.44 180 ARG A CA 1
ATOM 1403 C C . ARG A 1 180 ? -13.377 9.624 -7.374 1.00 96.44 180 ARG A C 1
ATOM 1405 O O . ARG A 1 180 ? -14.106 8.637 -7.298 1.00 96.44 180 ARG A O 1
ATOM 1412 N N . ALA A 1 181 ? -13.000 10.151 -8.539 1.00 96.00 181 ALA A N 1
ATOM 1413 C CA . ALA A 1 181 ? -13.395 9.594 -9.832 1.00 96.00 181 ALA A CA 1
ATOM 1414 C C . ALA A 1 181 ? -12.866 8.162 -10.051 1.00 96.00 181 ALA A C 1
ATOM 1416 O O . ALA A 1 181 ? -13.568 7.352 -10.650 1.00 96.00 181 ALA A O 1
ATOM 1417 N N . LEU A 1 182 ? -11.704 7.812 -9.483 1.00 96.25 182 LEU A N 1
ATOM 1418 C CA . LEU A 1 182 ? -11.173 6.438 -9.465 1.00 96.25 182 LEU A CA 1
ATOM 1419 C C . LEU A 1 182 ? -11.948 5.457 -8.565 1.00 96.25 182 LEU A C 1
ATOM 1421 O O . LEU A 1 182 ? -11.688 4.251 -8.597 1.00 96.25 182 LEU A O 1
ATOM 1425 N N . GLY A 1 183 ? -12.895 5.950 -7.762 1.00 96.38 183 GLY A N 1
ATOM 1426 C CA . GLY A 1 183 ? -13.679 5.142 -6.828 1.00 96.38 183 GLY A CA 1
ATOM 1427 C C . GLY A 1 183 ? -13.058 4.995 -5.437 1.00 96.38 183 GLY A C 1
ATOM 1428 O O . GLY A 1 183 ? -13.546 4.181 -4.646 1.00 96.38 183 GLY A O 1
ATOM 1429 N N . ILE A 1 184 ? -12.028 5.785 -5.119 1.00 98.00 184 ILE A N 1
ATOM 1430 C CA . ILE A 1 184 ? -11.321 5.715 -3.838 1.00 98.00 184 ILE A CA 1
ATOM 1431 C C . ILE A 1 184 ? -12.248 6.155 -2.702 1.00 98.00 184 ILE A C 1
ATOM 1433 O O . ILE A 1 184 ? -12.945 7.167 -2.781 1.00 98.00 184 ILE A O 1
ATOM 1437 N N . LYS A 1 185 ? -12.247 5.365 -1.626 1.00 96.88 185 LYS A N 1
ATOM 1438 C CA . LYS A 1 185 ? -13.082 5.554 -0.428 1.00 96.88 185 LYS A CA 1
ATOM 1439 C C . LYS A 1 185 ? -12.260 5.616 0.848 1.00 96.88 185 LYS A C 1
ATOM 1441 O O . LYS A 1 185 ? -12.687 6.254 1.808 1.00 96.88 185 LYS A O 1
ATOM 1446 N N . TYR A 1 186 ? -11.106 4.961 0.851 1.00 97.81 186 TYR A N 1
ATOM 1447 C CA . TYR A 1 186 ? -10.203 4.867 1.984 1.00 97.81 186 TYR A CA 1
ATOM 1448 C C . TYR A 1 186 ? -8.874 5.513 1.628 1.00 97.81 186 TYR A C 1
ATOM 1450 O O . TYR A 1 186 ? -8.433 5.428 0.482 1.00 97.81 186 TYR A O 1
ATOM 1458 N N . TYR A 1 187 ? -8.221 6.142 2.599 1.00 97.50 187 TYR A N 1
ATOM 1459 C CA . TYR A 1 187 ? -6.849 6.580 2.400 1.00 97.50 187 TYR A CA 1
ATOM 1460 C C . TYR A 1 187 ? -5.994 6.440 3.652 1.00 97.50 187 TYR A C 1
ATOM 1462 O O . TYR A 1 187 ? -6.457 6.682 4.769 1.00 97.50 187 TYR A O 1
ATOM 1470 N N . TRP A 1 188 ? -4.731 6.070 3.470 1.00 96.31 188 TRP A N 1
ATOM 1471 C CA . TRP A 1 188 ? -3.768 6.104 4.556 1.00 96.31 188 TRP A CA 1
ATOM 1472 C C . TRP A 1 188 ? -3.274 7.534 4.737 1.00 96.31 188 TRP A C 1
ATOM 1474 O O . TRP A 1 188 ? -2.602 8.099 3.877 1.00 96.31 188 TRP A O 1
ATOM 1484 N N . TRP A 1 189 ? -3.589 8.121 5.886 1.00 91.81 189 TRP A N 1
ATOM 1485 C CA . TRP A 1 189 ? -3.242 9.503 6.225 1.00 91.81 189 TRP A CA 1
ATOM 1486 C C . TRP A 1 189 ? -1.881 9.660 6.915 1.00 91.81 189 TRP A C 1
ATOM 1488 O O . TRP A 1 189 ? -1.695 10.559 7.739 1.00 91.81 189 TRP A O 1
ATOM 1498 N N . SER A 1 190 ? -0.936 8.776 6.589 1.00 89.25 190 SER A N 1
ATOM 1499 C CA . SER A 1 190 ? 0.446 8.810 7.090 1.00 89.25 190 SER A CA 1
ATOM 1500 C C . SER A 1 190 ? 0.577 8.631 8.611 1.00 89.25 190 SER A C 1
ATOM 1502 O O . SER A 1 190 ? 1.509 9.138 9.237 1.00 89.25 190 SER A O 1
ATOM 1504 N N . GLU A 1 191 ? -0.361 7.911 9.230 1.00 83.19 191 GLU A N 1
ATOM 1505 C CA . GLU A 1 191 ? -0.289 7.552 10.647 1.00 83.19 191 GLU A CA 1
ATOM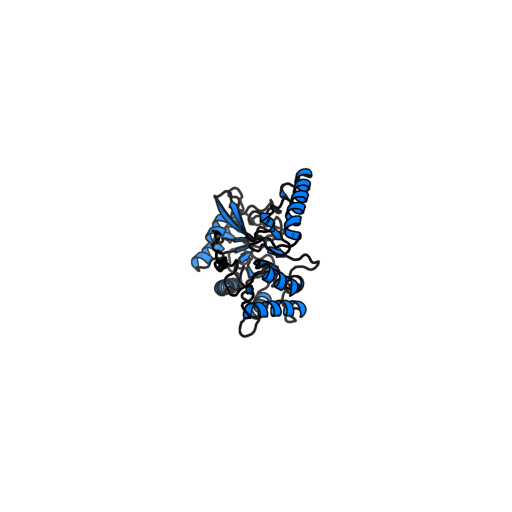 1506 C C . GLU A 1 191 ? 0.069 6.076 10.816 1.00 83.19 191 GLU A C 1
ATOM 1508 O O . GLU A 1 191 ? -0.580 5.179 10.267 1.00 83.19 191 GLU A O 1
ATOM 1513 N N . LEU A 1 192 ? 1.097 5.852 11.633 1.00 83.94 192 LEU A N 1
ATOM 1514 C CA . LEU A 1 192 ? 1.455 4.550 12.173 1.00 83.94 192 LEU A CA 1
ATOM 1515 C C . LEU A 1 192 ? 1.084 4.508 13.655 1.00 83.94 192 LEU A C 1
ATOM 1517 O O . LEU A 1 192 ? 1.404 5.432 14.427 1.00 83.94 192 LEU A O 1
ATOM 1521 N N . VAL A 1 193 ? 0.401 3.436 14.040 1.00 79.31 193 VAL A N 1
ATOM 1522 C CA . VAL A 1 193 ? -0.070 3.196 15.406 1.00 79.31 193 VAL A CA 1
ATOM 1523 C C . VAL A 1 193 ? 0.457 1.868 15.934 1.00 79.31 193 VAL A C 1
ATOM 1525 O O . VAL A 1 193 ? 0.655 0.909 15.188 1.00 79.31 193 VAL A O 1
ATOM 1528 N N . ASP A 1 194 ? 0.699 1.826 17.241 1.00 73.06 194 ASP A N 1
ATOM 1529 C CA . ASP A 1 194 ? 1.114 0.606 17.927 1.00 73.06 194 ASP A CA 1
ATOM 1530 C C . ASP A 1 194 ? -0.105 -0.303 18.209 1.00 73.06 194 ASP A C 1
ATOM 1532 O O . ASP A 1 194 ? -1.249 0.145 18.207 1.00 73.06 194 ASP A O 1
ATOM 1536 N N . TRP A 1 195 ? 0.180 -1.589 18.408 1.00 64.12 195 TRP A N 1
ATOM 1537 C CA . TRP A 1 195 ? -0.724 -2.750 18.459 1.00 64.12 195 TRP A CA 1
ATOM 1538 C C . TRP A 1 195 ? -1.661 -2.828 19.687 1.00 64.12 195 TRP A C 1
ATOM 1540 O O . TRP A 1 195 ? -1.225 -2.396 20.762 1.00 64.12 195 TRP A O 1
ATOM 1550 N N . PRO A 1 196 ? -2.818 -3.537 19.608 1.00 61.84 196 PRO A N 1
ATOM 1551 C CA . PRO A 1 196 ? -3.689 -3.779 18.442 1.00 61.84 196 PRO A CA 1
ATOM 1552 C C . PRO A 1 196 ? -4.713 -2.645 18.235 1.00 61.84 196 PRO A C 1
ATOM 1554 O O . PRO A 1 196 ? -4.991 -1.871 19.153 1.00 61.84 196 PRO A O 1
ATOM 1557 N N . LEU A 1 197 ? -5.306 -2.565 17.035 1.00 60.75 197 LEU A N 1
ATOM 1558 C CA . LEU A 1 197 ? -6.444 -1.678 16.750 1.00 60.75 197 LEU A CA 1
ATOM 1559 C C . LEU A 1 197 ? -7.758 -2.320 17.247 1.00 60.75 197 LEU A C 1
ATOM 1561 O O . LEU A 1 197 ? -7.913 -3.538 17.199 1.00 60.75 197 LEU A O 1
ATOM 1565 N N . SER A 1 198 ? -8.670 -1.486 17.760 1.00 54.91 198 SER A N 1
ATOM 1566 C CA . SER A 1 198 ? -9.876 -1.822 18.552 1.00 54.91 198 SER A CA 1
ATOM 1567 C C . SER A 1 198 ? -10.581 -3.173 18.307 1.00 54.91 198 SER A C 1
ATOM 1569 O O . SER A 1 198 ? -10.927 -3.536 17.184 1.00 54.91 198 SER A O 1
ATOM 1571 N N . GLY A 1 199 ? -10.933 -3.838 19.418 1.00 50.16 199 GLY A N 1
ATOM 1572 C CA . GLY A 1 199 ? -12.097 -4.725 19.546 1.00 50.16 199 GLY A CA 1
ATOM 1573 C C . GLY A 1 199 ? -13.343 -3.938 19.998 1.00 50.16 199 GLY A C 1
ATOM 1574 O O . GLY A 1 199 ? -13.235 -2.843 20.552 1.00 50.16 199 GLY A O 1
ATOM 1575 N N . ARG A 1 200 ? -14.550 -4.464 19.731 1.00 43.06 200 ARG A N 1
ATOM 1576 C CA . ARG A 1 200 ? -15.852 -3.794 19.996 1.00 43.06 200 ARG A CA 1
ATOM 1577 C C . ARG A 1 200 ? -16.138 -3.516 21.477 1.00 43.06 200 ARG A C 1
ATOM 1579 O O . ARG A 1 200 ? -16.984 -2.681 21.786 1.00 43.06 200 ARG A O 1
ATOM 1586 N N . GLU A 1 201 ? -15.455 -4.217 22.368 1.00 45.12 201 GLU A N 1
ATOM 1587 C CA . GLU A 1 201 ? -15.435 -3.951 23.800 1.00 45.12 201 GLU A CA 1
ATOM 1588 C C . GLU A 1 201 ? -13.986 -3.600 24.158 1.00 45.12 201 GLU A C 1
ATOM 1590 O O . GLU A 1 201 ? -13.074 -4.266 23.662 1.00 45.12 201 GLU A O 1
ATOM 1595 N N . PRO A 1 202 ? -13.731 -2.540 24.948 1.00 39.16 202 PRO A N 1
ATOM 1596 C CA . PRO A 1 202 ? -12.376 -2.256 25.388 1.00 39.16 202 PRO A CA 1
ATOM 1597 C C . PRO A 1 202 ? -11.854 -3.494 26.134 1.00 39.16 202 PRO A C 1
ATOM 1599 O O . PRO A 1 202 ? -12.551 -3.956 27.043 1.00 39.16 202 PRO A O 1
ATOM 1602 N N . PRO A 1 203 ? -10.670 -4.033 25.784 1.00 40.66 203 PRO A N 1
ATOM 1603 C CA . PRO A 1 203 ? -10.054 -5.106 26.543 1.00 40.66 203 PRO A CA 1
ATOM 1604 C C . PRO A 1 203 ? -10.141 -4.808 28.041 1.00 40.66 203 PRO A C 1
ATOM 1606 O O . PRO A 1 203 ? -9.817 -3.696 28.474 1.00 40.66 203 PRO A O 1
ATOM 1609 N N . VAL A 1 204 ? -10.514 -5.794 28.860 1.00 42.53 204 VAL A N 1
ATOM 1610 C CA . VAL A 1 204 ? -10.367 -5.716 30.326 1.00 42.53 204 VAL A CA 1
ATOM 1611 C C . VAL A 1 204 ? -8.883 -5.894 30.686 1.00 42.53 204 VAL A C 1
ATOM 1613 O O . VAL A 1 204 ? -8.501 -6.731 31.496 1.00 42.53 204 VAL A O 1
ATOM 1616 N N . THR A 1 205 ? -8.000 -5.126 30.049 1.00 44.00 205 THR A N 1
ATOM 1617 C CA . THR A 1 205 ? -6.579 -5.058 30.379 1.00 44.00 205 THR A CA 1
ATOM 1618 C C . THR A 1 205 ? -6.193 -3.614 30.679 1.00 44.00 205 THR A C 1
ATOM 1620 O O . THR A 1 205 ? -6.672 -2.661 30.063 1.00 44.00 205 THR A O 1
ATOM 1623 N N . MET A 1 206 ? -5.292 -3.442 31.655 1.00 37.75 206 MET A N 1
ATOM 1624 C CA . MET A 1 206 ? -4.860 -2.148 32.213 1.00 37.75 206 MET A CA 1
ATOM 1625 C C . MET A 1 206 ? -4.426 -1.086 31.183 1.00 37.75 206 MET A C 1
ATOM 1627 O O . MET A 1 206 ? -4.322 0.091 31.520 1.00 37.75 206 MET A O 1
ATOM 1631 N N . ARG A 1 207 ? -4.139 -1.462 29.931 1.00 45.53 207 ARG A N 1
ATOM 1632 C CA . ARG A 1 207 ? -3.615 -0.546 28.912 1.00 45.53 207 ARG A CA 1
ATOM 1633 C C . ARG A 1 207 ? -4.674 0.366 28.295 1.00 45.53 207 ARG A C 1
ATOM 1635 O O . ARG A 1 207 ? -4.339 1.507 27.998 1.00 45.53 207 ARG A O 1
ATOM 1642 N N . VAL A 1 208 ? -5.939 -0.042 28.182 1.00 43.94 208 VAL A N 1
ATOM 1643 C CA . VAL A 1 208 ? -7.001 0.826 27.626 1.00 43.94 208 VAL A CA 1
ATOM 1644 C C . VAL A 1 208 ? -7.477 1.875 28.635 1.00 43.94 208 VAL A C 1
ATOM 1646 O O . VAL A 1 208 ? -7.876 2.968 28.246 1.00 43.94 208 VAL A O 1
ATOM 1649 N N . THR A 1 209 ? -7.341 1.615 29.936 1.00 47.53 209 THR A N 1
ATOM 1650 C CA . THR A 1 209 ? -7.621 2.600 30.995 1.00 47.53 209 THR A CA 1
ATOM 1651 C C . THR A 1 209 ? -6.510 3.648 31.121 1.00 47.53 209 THR A C 1
ATOM 1653 O O . THR A 1 209 ? -6.773 4.796 31.470 1.00 47.53 209 THR A O 1
ATOM 1656 N N . VAL A 1 210 ? -5.263 3.275 30.811 1.00 50.38 210 VAL A N 1
ATOM 1657 C CA . VAL A 1 210 ? -4.076 4.120 31.023 1.00 50.38 210 VAL A CA 1
ATOM 1658 C C . VAL A 1 210 ? -3.636 4.855 29.750 1.00 50.38 210 VAL A C 1
ATOM 1660 O O . VAL A 1 210 ? -3.195 6.001 29.830 1.00 50.38 210 VAL A O 1
ATOM 1663 N N . GLN A 1 211 ? -3.779 4.264 28.560 1.00 54.81 211 GLN A N 1
ATOM 1664 C CA . GLN A 1 211 ? -3.303 4.872 27.310 1.00 54.81 211 GLN A CA 1
ATOM 1665 C C . GLN A 1 211 ? -4.022 6.185 26.941 1.00 54.81 211 GLN A C 1
ATOM 1667 O O . GLN A 1 211 ? -3.330 7.130 26.553 1.00 54.81 211 GLN A O 1
ATOM 1672 N N . PRO A 1 212 ? -5.355 6.328 27.096 1.00 55.72 212 PRO A N 1
ATOM 1673 C CA . PRO A 1 212 ? -6.037 7.605 26.903 1.00 55.72 212 PRO A CA 1
ATOM 1674 C C . PRO A 1 212 ? -5.557 8.666 27.895 1.00 55.72 212 PRO A C 1
ATOM 1676 O O . PRO A 1 212 ? -5.379 9.813 27.501 1.00 55.72 212 PRO A O 1
ATOM 1679 N N . PHE A 1 213 ? -5.264 8.289 29.146 1.00 60.06 213 PHE A N 1
ATOM 1680 C CA . PHE A 1 213 ? -4.718 9.196 30.159 1.00 60.06 213 PHE A CA 1
ATOM 1681 C C . PHE A 1 213 ? -3.291 9.649 29.813 1.00 60.06 213 PHE A C 1
ATOM 1683 O O . PHE A 1 213 ? -3.000 10.846 29.813 1.00 60.06 213 PHE A O 1
ATOM 1690 N N . ILE A 1 214 ? -2.417 8.719 29.413 1.00 62.66 214 ILE A N 1
ATOM 1691 C CA . ILE A 1 214 ? -1.064 9.024 28.922 1.00 62.66 214 ILE A CA 1
ATOM 1692 C C . ILE A 1 214 ? -1.129 9.922 27.681 1.00 62.66 214 ILE A C 1
ATOM 1694 O O . ILE A 1 214 ? -0.377 10.892 27.579 1.00 62.66 214 ILE A O 1
ATOM 1698 N N . ASN A 1 215 ? -2.017 9.623 26.731 1.00 62.06 215 ASN A N 1
ATOM 1699 C CA . ASN A 1 215 ? -2.193 10.437 25.532 1.00 62.06 215 ASN A CA 1
ATOM 1700 C C . ASN A 1 215 ? -2.739 11.821 25.881 1.00 62.06 215 ASN A C 1
ATOM 1702 O O . ASN A 1 215 ? -2.248 12.808 25.339 1.00 62.06 215 ASN A O 1
ATOM 1706 N N . HIS A 1 216 ? -3.682 11.920 26.819 1.00 61.56 216 HIS A N 1
ATOM 1707 C CA . HIS A 1 216 ? -4.217 13.198 27.267 1.00 61.56 216 HIS A CA 1
ATOM 1708 C C . HIS A 1 216 ? -3.131 14.060 27.919 1.00 61.56 216 HIS A C 1
ATOM 1710 O O . HIS A 1 216 ? -2.986 15.222 27.537 1.00 61.56 216 HIS A O 1
ATOM 1716 N N . LEU A 1 217 ? -2.305 13.483 28.799 1.00 67.38 217 LEU A N 1
ATOM 1717 C CA . LEU A 1 217 ? -1.164 14.162 29.416 1.00 67.38 217 LEU A CA 1
ATOM 1718 C C . LEU A 1 217 ? -0.137 14.616 28.368 1.00 67.38 217 LEU A C 1
ATOM 1720 O O . LEU A 1 217 ? 0.273 15.777 28.352 1.00 67.38 217 LEU A O 1
ATOM 1724 N N . LYS A 1 218 ? 0.230 13.734 27.428 1.00 65.88 218 LYS A N 1
ATOM 1725 C CA . LYS A 1 218 ? 1.119 14.076 26.305 1.00 65.88 218 LYS A CA 1
ATOM 1726 C C . LYS A 1 218 ? 0.543 15.197 25.442 1.00 65.88 218 LYS A C 1
ATOM 1728 O O . LYS A 1 218 ? 1.290 16.053 24.976 1.00 65.88 218 LYS A O 1
ATOM 1733 N N . ASN A 1 219 ? -0.767 15.205 25.215 1.00 64.19 219 ASN A N 1
ATOM 1734 C CA . ASN A 1 219 ? -1.438 16.238 24.435 1.00 64.19 219 ASN A CA 1
ATOM 1735 C C . ASN A 1 219 ? -1.458 17.582 25.171 1.00 64.19 219 ASN A C 1
ATOM 1737 O O . ASN A 1 219 ? -1.215 18.599 24.532 1.00 64.19 219 ASN A O 1
ATOM 1741 N N . VAL A 1 220 ? -1.648 17.602 26.495 1.00 67.62 220 VAL A N 1
ATOM 1742 C CA . VAL A 1 220 ? -1.519 18.827 27.308 1.00 67.62 220 VAL A CA 1
ATOM 1743 C C . VAL A 1 220 ? -0.103 19.398 27.204 1.00 67.62 220 VAL A C 1
ATOM 1745 O O . VAL A 1 220 ? 0.050 20.578 26.903 1.00 67.62 220 VAL A O 1
ATOM 1748 N N . ILE A 1 221 ? 0.931 18.561 27.338 1.00 65.25 221 ILE A N 1
ATOM 1749 C CA . ILE A 1 221 ? 2.333 18.982 27.161 1.00 65.25 221 ILE A CA 1
ATOM 1750 C C . ILE A 1 221 ? 2.556 19.571 25.759 1.00 65.25 221 ILE A C 1
ATOM 1752 O O . ILE A 1 221 ? 3.130 20.647 25.619 1.00 65.25 221 ILE A O 1
ATOM 1756 N N . LYS A 1 222 ? 2.049 18.915 24.709 1.00 68.56 222 LYS A N 1
ATOM 1757 C CA . LYS A 1 222 ? 2.144 19.424 23.331 1.00 68.56 222 LYS A CA 1
ATOM 1758 C C . LYS A 1 222 ? 1.436 20.766 23.149 1.00 68.56 222 LYS A C 1
ATOM 1760 O O . LYS A 1 222 ? 1.956 21.610 22.431 1.00 68.56 222 LYS A O 1
ATOM 1765 N N . ILE A 1 223 ? 0.282 20.981 23.788 1.00 65.38 223 ILE A N 1
ATOM 1766 C CA . ILE A 1 223 ? -0.424 22.274 23.764 1.00 65.38 223 ILE A CA 1
ATOM 1767 C C . ILE A 1 223 ? 0.432 23.356 24.423 1.00 65.38 223 ILE A C 1
ATOM 1769 O O . ILE A 1 223 ? 0.572 24.434 23.851 1.00 65.38 223 ILE A O 1
ATOM 1773 N N . LEU A 1 224 ? 1.010 23.061 25.5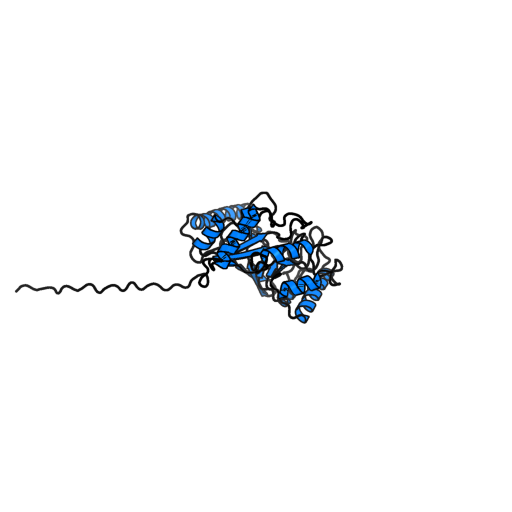90 1.00 67.81 224 LEU A N 1
ATOM 1774 C CA . LEU A 1 224 ? 1.833 24.000 26.357 1.00 67.81 224 LEU A CA 1
ATOM 1775 C C . LEU A 1 224 ? 3.116 24.401 25.615 1.00 67.81 224 LEU A C 1
ATOM 1777 O O . LEU A 1 224 ? 3.540 25.545 25.720 1.00 67.81 224 LEU A O 1
ATOM 1781 N N . ILE A 1 225 ? 3.692 23.497 24.816 1.00 72.81 225 ILE A N 1
ATOM 1782 C CA . ILE A 1 225 ? 4.893 23.751 23.996 1.00 72.81 225 ILE A CA 1
ATOM 1783 C C . ILE A 1 225 ? 4.516 24.266 22.581 1.00 72.81 225 ILE A C 1
ATOM 1785 O O . ILE A 1 225 ? 5.361 24.413 21.708 1.00 72.81 225 ILE A O 1
ATOM 1789 N N . GLY A 1 226 ? 3.235 24.554 22.308 1.00 56.91 226 GLY A N 1
ATOM 1790 C CA . GLY A 1 226 ? 2.790 25.121 21.023 1.00 56.91 226 GLY A CA 1
ATOM 1791 C C . GLY A 1 226 ? 2.699 24.124 19.858 1.00 56.91 226 GLY A C 1
ATOM 1792 O O . GLY A 1 226 ? 2.366 24.498 18.737 1.00 56.91 226 GLY A O 1
ATOM 1793 N N . HIS A 1 227 ? 2.893 22.830 20.104 1.00 70.31 227 HIS A N 1
ATOM 1794 C CA . HIS A 1 227 ? 2.813 21.758 19.111 1.00 70.31 227 HIS A CA 1
ATOM 1795 C C . HIS A 1 227 ? 1.392 21.201 18.942 1.00 70.31 227 HIS A C 1
ATOM 1797 O O . HIS A 1 227 ? 1.179 19.984 18.944 1.00 70.31 227 HIS A O 1
ATOM 1803 N N . ARG A 1 228 ? 0.392 22.075 18.773 1.00 62.34 228 ARG A N 1
ATOM 1804 C CA . ARG A 1 228 ? -1.016 21.652 18.639 1.00 62.34 228 ARG A CA 1
ATOM 1805 C C . ARG A 1 228 ? -1.247 20.684 17.470 1.00 62.34 228 ARG A C 1
ATOM 1807 O O . ARG A 1 228 ? -2.027 19.749 17.612 1.00 62.34 228 ARG A O 1
ATOM 1814 N N . GLN A 1 229 ? -0.497 20.819 16.373 1.00 62.34 229 GLN A N 1
ATOM 1815 C CA . GLN A 1 229 ? -0.527 19.872 15.246 1.00 62.34 229 GLN A CA 1
ATOM 1816 C C . GLN A 1 229 ? -0.074 18.442 15.604 1.00 62.34 229 GLN A C 1
ATOM 1818 O O . GLN A 1 229 ? -0.369 17.494 14.886 1.00 62.34 229 GLN A O 1
ATOM 1823 N N . LEU A 1 230 ? 0.622 18.233 16.727 1.00 63.69 230 LEU A N 1
ATOM 1824 C CA . LEU A 1 230 ? 1.115 16.911 17.130 1.00 63.69 230 LEU A CA 1
ATOM 1825 C C . LEU A 1 230 ? 0.114 16.107 17.978 1.00 63.69 230 LEU A C 1
ATOM 1827 O O . LEU A 1 230 ? 0.430 14.992 18.408 1.00 63.69 230 LEU A O 1
ATOM 1831 N N . ILE A 1 231 ? -1.063 16.663 18.265 1.00 67.69 231 ILE A N 1
ATOM 1832 C CA . ILE A 1 231 ? -2.074 16.049 19.130 1.00 67.69 231 ILE A CA 1
ATOM 1833 C C . ILE A 1 231 ? -2.783 14.910 18.392 1.00 67.69 231 ILE A C 1
ATOM 1835 O O . ILE A 1 231 ? -3.282 15.106 17.289 1.00 67.69 231 ILE A O 1
ATOM 1839 N N . ARG A 1 232 ? -2.852 13.731 19.021 1.00 70.62 232 ARG A N 1
ATOM 1840 C CA . ARG A 1 232 ? -3.687 12.610 18.560 1.00 70.62 232 ARG A CA 1
ATOM 1841 C C . ARG A 1 232 ? -4.909 12.489 19.461 1.00 70.62 232 ARG A C 1
ATOM 1843 O O . ARG A 1 232 ? -4.756 12.485 20.684 1.00 70.62 232 ARG A O 1
ATOM 1850 N N . THR A 1 233 ? -6.097 12.370 18.886 1.00 71.94 233 THR A N 1
ATOM 1851 C CA . THR A 1 233 ? -7.299 12.004 19.645 1.00 71.94 233 THR A CA 1
ATOM 1852 C C . THR A 1 233 ? -7.256 10.520 20.017 1.00 71.94 233 THR A C 1
ATOM 1854 O O . THR A 1 233 ? -6.519 9.743 19.413 1.00 71.94 233 THR A O 1
ATOM 1857 N N . THR A 1 234 ? -8.037 10.104 21.016 1.00 70.50 234 THR A N 1
ATOM 1858 C CA . THR A 1 234 ? -8.160 8.677 21.364 1.00 70.50 234 THR A CA 1
ATOM 1859 C C . THR A 1 234 ? -8.651 7.870 20.165 1.00 70.50 234 THR A C 1
ATOM 1861 O O . THR A 1 234 ? -8.006 6.894 19.806 1.00 70.50 234 THR A O 1
ATOM 1864 N N . ALA A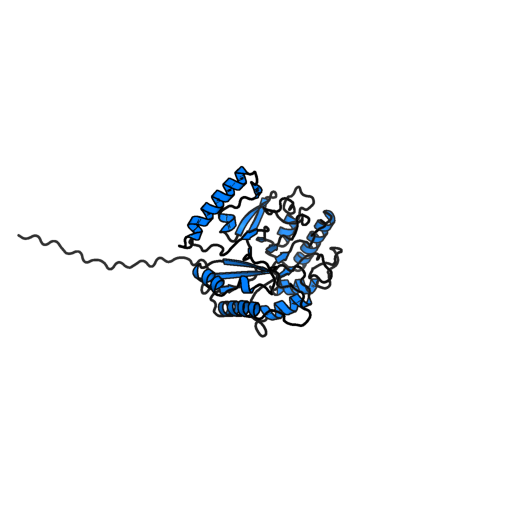 1 235 ? -9.691 8.358 19.481 1.00 71.38 235 ALA A N 1
ATOM 1865 C CA . ALA A 1 235 ? -10.239 7.744 18.273 1.00 71.38 235 ALA A CA 1
ATOM 1866 C C . ALA A 1 235 ? -9.179 7.561 17.172 1.00 71.38 235 ALA A C 1
ATOM 1868 O O . ALA A 1 235 ? -9.127 6.527 16.524 1.00 71.38 235 ALA A O 1
ATOM 1869 N N . GLN A 1 236 ? -8.257 8.520 17.003 1.00 73.88 236 GLN A N 1
ATOM 1870 C CA . GLN A 1 236 ? -7.148 8.402 16.043 1.00 73.88 236 GLN A CA 1
ATOM 1871 C C . GLN A 1 236 ? -6.167 7.274 16.352 1.00 73.88 236 GLN A C 1
ATOM 1873 O O . GLN A 1 236 ? -5.387 6.907 15.480 1.00 73.88 236 GLN A O 1
ATOM 1878 N N . VAL A 1 237 ? -6.163 6.764 17.580 1.00 69.94 237 VAL A N 1
ATOM 1879 C CA . VAL A 1 237 ? -5.282 5.678 18.014 1.00 69.94 237 VAL A CA 1
ATOM 1880 C C . VAL A 1 237 ? -6.040 4.358 18.108 1.00 69.94 237 VAL A C 1
ATOM 1882 O O . VAL A 1 237 ? -5.449 3.316 17.856 1.00 69.94 237 VAL A O 1
ATOM 1885 N N . THR A 1 238 ? -7.317 4.389 18.485 1.00 69.81 238 THR A N 1
ATOM 1886 C CA . THR A 1 238 ? -8.110 3.181 18.743 1.00 69.81 238 THR A CA 1
ATOM 1887 C C . THR A 1 238 ? -8.886 2.709 17.528 1.00 69.81 238 THR A C 1
ATOM 1889 O O . THR A 1 238 ? -9.055 1.502 17.352 1.00 69.81 238 THR A O 1
ATOM 1892 N N . ASP A 1 239 ? -9.352 3.627 16.687 1.00 77.62 239 ASP A N 1
ATOM 1893 C CA . ASP A 1 239 ? -10.262 3.303 15.598 1.00 77.62 239 ASP A CA 1
ATOM 1894 C C . ASP A 1 239 ? -9.450 2.966 14.346 1.00 77.62 239 ASP A C 1
ATOM 1896 O O . ASP A 1 239 ? -8.464 3.633 14.012 1.00 77.62 239 ASP A O 1
ATOM 1900 N N . LEU A 1 240 ? -9.877 1.918 13.639 1.00 82.75 240 LEU A N 1
ATOM 1901 C CA . LEU A 1 240 ? -9.239 1.506 12.390 1.00 82.75 240 LEU A CA 1
ATOM 1902 C C . LEU A 1 240 ? -9.362 2.596 11.321 1.00 82.75 240 LEU A C 1
ATOM 1904 O O . LEU A 1 240 ? -8.384 2.911 10.643 1.00 82.75 240 LEU A O 1
ATOM 1908 N N . CYS A 1 241 ? -10.560 3.179 11.210 1.00 88.88 241 CYS A N 1
ATOM 1909 C CA . CYS A 1 241 ? -10.912 4.176 10.210 1.00 88.88 241 CYS A CA 1
ATOM 1910 C C . CYS A 1 241 ? -11.672 5.346 10.838 1.00 88.88 241 CYS A C 1
ATOM 1912 O O . CYS A 1 241 ? -12.561 5.149 11.664 1.00 88.88 241 CYS A O 1
ATOM 1914 N N . LEU A 1 242 ? -11.398 6.559 10.364 1.00 90.00 242 LEU A N 1
ATOM 1915 C CA . LEU A 1 242 ? -12.081 7.784 10.764 1.00 90.00 242 LEU A CA 1
ATOM 1916 C C . LEU A 1 242 ? -12.545 8.580 9.544 1.00 90.00 242 LEU A C 1
ATOM 1918 O O . LEU A 1 242 ? -11.810 8.684 8.561 1.00 90.00 242 LEU A O 1
ATOM 1922 N N . PRO A 1 243 ? -13.737 9.197 9.587 1.00 93.94 243 PRO A N 1
ATOM 1923 C CA . PRO A 1 243 ? -14.183 10.055 8.503 1.00 93.94 243 PRO A CA 1
ATOM 1924 C C . PRO A 1 243 ? -13.296 11.301 8.408 1.00 93.94 243 PRO A C 1
ATOM 1926 O O . PRO A 1 243 ? -13.090 12.034 9.378 1.00 93.94 243 PRO A O 1
ATOM 1929 N N . ALA A 1 244 ? -12.815 11.576 7.204 1.00 93.19 244 ALA A N 1
ATOM 1930 C CA . ALA A 1 244 ? -12.006 12.728 6.873 1.00 93.19 244 ALA A CA 1
ATOM 1931 C C . ALA A 1 244 ? -12.731 13.613 5.859 1.00 93.19 244 ALA A C 1
ATOM 1933 O O . ALA A 1 244 ? -12.880 13.249 4.696 1.00 93.19 244 ALA A O 1
ATOM 1934 N N . ARG A 1 245 ? -13.182 14.782 6.325 1.00 94.56 245 ARG A N 1
ATOM 1935 C CA . ARG A 1 245 ? -13.876 15.785 5.509 1.00 94.56 245 ARG A CA 1
ATOM 1936 C C . ARG A 1 245 ? -12.898 16.783 4.902 1.00 94.56 245 ARG A C 1
ATOM 1938 O O . ARG A 1 245 ? -12.081 17.341 5.639 1.00 94.56 245 ARG A O 1
ATOM 1945 N N . PHE A 1 246 ? -13.020 17.021 3.605 1.00 95.19 246 PHE A N 1
ATOM 1946 C CA . PHE A 1 246 ? -12.233 17.980 2.833 1.00 95.19 246 PHE A CA 1
ATOM 1947 C C . PHE A 1 246 ? -13.042 19.252 2.546 1.00 95.19 246 PHE A C 1
ATOM 1949 O O . PHE A 1 246 ? -14.253 19.297 2.775 1.00 95.19 246 PHE A O 1
ATOM 1956 N N . ALA A 1 247 ? -12.361 20.312 2.106 1.00 92.81 247 ALA A N 1
ATOM 1957 C CA . ALA A 1 247 ? -12.970 21.632 1.925 1.00 92.81 247 ALA A CA 1
ATOM 1958 C C . ALA A 1 247 ? -13.983 21.688 0.765 1.00 92.81 247 ALA A C 1
ATOM 1960 O O . ALA A 1 247 ? -14.894 22.508 0.798 1.00 92.81 247 ALA A O 1
ATOM 1961 N N . ASP A 1 248 ? -13.874 20.786 -0.213 1.00 91.88 248 ASP A N 1
ATOM 1962 C CA . ASP A 1 248 ? -14.847 20.600 -1.301 1.00 91.88 248 ASP A CA 1
ATOM 1963 C C . ASP A 1 248 ? -16.117 19.835 -0.868 1.00 91.88 248 ASP A C 1
ATOM 1965 O O . ASP A 1 248 ? -16.998 19.576 -1.685 1.00 91.88 248 ASP A O 1
ATOM 1969 N N . GLY A 1 249 ? -16.211 19.444 0.408 1.00 94.00 249 GLY A N 1
ATOM 1970 C CA . GLY A 1 249 ? -17.302 18.632 0.949 1.00 94.00 249 GLY A CA 1
ATOM 1971 C C . GLY A 1 249 ? -17.104 17.120 0.793 1.00 94.00 249 GLY A C 1
ATOM 1972 O O . GLY A 1 249 ? -17.884 16.348 1.361 1.00 94.00 249 GLY A O 1
ATOM 1973 N N . THR A 1 250 ? -16.055 16.670 0.097 1.00 95.50 250 THR A N 1
ATOM 1974 C CA . THR A 1 250 ? -15.730 15.246 -0.037 1.00 95.50 250 THR A CA 1
ATOM 1975 C C . THR A 1 250 ? -15.424 14.644 1.335 1.00 95.50 250 THR A C 1
ATOM 1977 O O . THR A 1 250 ? -14.798 15.267 2.197 1.00 95.50 250 THR A O 1
ATOM 1980 N N . THR A 1 251 ? -15.870 13.405 1.557 1.00 96.69 251 THR A N 1
ATOM 1981 C CA . THR A 1 251 ? -15.531 12.622 2.751 1.00 96.69 251 THR A CA 1
ATOM 1982 C C . THR A 1 251 ? -14.918 11.292 2.336 1.00 96.69 251 THR A C 1
ATOM 1984 O O . THR A 1 251 ? -15.560 10.521 1.627 1.00 96.69 251 THR A O 1
ATOM 1987 N N . LEU A 1 252 ? -13.702 11.019 2.810 1.00 97.38 252 LEU A N 1
ATOM 1988 C CA . LEU A 1 252 ? -13.039 9.715 2.702 1.00 97.38 252 LEU A CA 1
ATOM 1989 C C . LEU A 1 252 ? -12.867 9.102 4.094 1.00 97.38 252 LEU A C 1
ATOM 1991 O O . LEU A 1 252 ? -12.933 9.807 5.099 1.00 97.38 252 LEU A O 1
ATOM 1995 N N . MET A 1 253 ? -12.610 7.803 4.167 1.00 96.62 253 MET A N 1
ATOM 1996 C CA . MET A 1 253 ? -12.250 7.121 5.408 1.00 96.62 253 MET A CA 1
ATOM 1997 C C . MET A 1 253 ? -10.726 7.077 5.547 1.00 96.62 253 MET A C 1
ATOM 1999 O O . MET A 1 253 ? -10.049 6.340 4.837 1.00 96.62 253 MET A O 1
ATOM 2003 N N . ALA A 1 254 ? -10.177 7.876 6.455 1.00 94.69 254 ALA A N 1
ATOM 2004 C CA . ALA A 1 254 ? -8.766 7.811 6.804 1.00 94.69 254 ALA A CA 1
ATOM 2005 C C . ALA A 1 254 ? -8.509 6.577 7.670 1.00 94.69 254 ALA A C 1
ATOM 2007 O O . ALA A 1 254 ? -9.182 6.429 8.688 1.00 94.69 254 ALA A O 1
ATOM 2008 N N . PHE A 1 255 ? -7.555 5.722 7.309 1.00 93.56 255 PHE A N 1
ATOM 2009 C CA . PHE A 1 255 ? -7.218 4.541 8.105 1.00 93.56 255 PHE A CA 1
ATOM 2010 C C . PHE A 1 255 ? -5.801 4.587 8.666 1.00 93.56 255 PHE A C 1
ATOM 2012 O O . PHE A 1 255 ? -4.908 5.265 8.147 1.00 93.56 255 PHE A O 1
ATOM 2019 N N . ASN A 1 256 ? -5.613 3.847 9.754 1.00 89.31 256 ASN A N 1
ATOM 2020 C CA . ASN A 1 256 ? -4.330 3.666 10.410 1.00 89.31 256 ASN A CA 1
ATOM 2021 C C . ASN A 1 256 ? -3.680 2.355 9.972 1.00 89.31 256 ASN A C 1
ATOM 2023 O O . ASN A 1 256 ? -4.354 1.337 9.824 1.00 89.31 256 ASN A O 1
ATOM 2027 N N . ARG A 1 257 ? -2.353 2.372 9.842 1.00 91.19 257 ARG A N 1
ATOM 2028 C CA . ARG A 1 257 ? -1.561 1.153 9.678 1.00 91.19 257 ARG A CA 1
ATOM 2029 C C . ARG A 1 257 ? -0.795 0.853 10.956 1.00 91.19 257 ARG A C 1
ATOM 2031 O O . ARG A 1 257 ? -0.383 1.758 11.686 1.00 91.19 257 ARG A O 1
ATOM 2038 N N . HIS A 1 258 ? -0.581 -0.423 11.208 1.00 87.62 258 HIS A N 1
ATOM 2039 C CA . HIS A 1 258 ? 0.224 -0.902 12.304 1.00 87.62 258 HIS A CA 1
ATOM 2040 C C . HIS A 1 258 ? 1.657 -1.139 11.852 1.00 87.62 258 HIS A C 1
ATOM 2042 O O . HIS A 1 258 ? 1.907 -1.794 10.841 1.00 87.62 258 HIS A O 1
ATOM 2048 N N . LEU A 1 259 ? 2.587 -0.653 12.664 1.00 82.81 259 LEU A N 1
ATOM 2049 C CA . LEU A 1 259 ? 3.984 -1.021 12.575 1.00 82.81 259 LEU A CA 1
ATOM 2050 C C . LEU A 1 259 ? 4.524 -1.216 13.984 1.00 82.81 259 LEU A C 1
ATOM 2052 O O . LEU A 1 259 ? 4.519 -0.285 14.791 1.00 82.81 259 LEU A O 1
ATOM 2056 N N . ARG A 1 260 ? 5.047 -2.407 14.272 1.00 75.62 260 ARG A N 1
ATOM 2057 C CA . ARG A 1 260 ? 5.832 -2.609 15.483 1.00 75.62 260 ARG A CA 1
ATOM 2058 C C . ARG A 1 260 ? 7.171 -1.900 15.315 1.00 75.62 260 ARG A C 1
ATOM 2060 O O . ARG A 1 260 ? 7.845 -2.072 14.310 1.00 75.62 260 ARG A O 1
ATOM 2067 N N . ARG A 1 261 ? 7.583 -1.109 16.304 1.00 70.00 261 ARG A N 1
ATOM 2068 C CA . ARG A 1 261 ? 8.881 -0.423 16.247 1.00 70.00 261 ARG A CA 1
ATOM 2069 C C . ARG A 1 261 ? 10.031 -1.418 16.406 1.00 70.00 261 ARG A C 1
ATOM 2071 O O . ARG A 1 261 ? 10.178 -2.025 17.466 1.00 70.00 261 ARG A O 1
ATOM 2078 N N . PHE A 1 262 ? 10.867 -1.516 15.383 1.00 77.12 262 PHE A N 1
ATOM 2079 C CA . PHE A 1 262 ? 12.166 -2.189 15.392 1.00 77.12 262 PHE A CA 1
ATOM 2080 C C . PHE A 1 262 ? 13.190 -1.329 14.631 1.00 77.12 262 PHE A C 1
ATOM 2082 O O . PHE A 1 262 ? 12.842 -0.267 14.117 1.00 77.12 262 PHE A O 1
ATOM 2089 N N . ARG A 1 263 ? 14.475 -1.710 14.668 1.00 74.06 263 ARG A N 1
ATOM 2090 C CA . ARG A 1 263 ? 15.565 -0.902 14.086 1.00 74.06 263 ARG A CA 1
ATOM 2091 C C . ARG A 1 263 ? 15.679 -1.058 12.572 1.00 74.06 263 ARG A C 1
ATOM 2093 O O . ARG A 1 263 ? 16.077 -0.108 11.907 1.00 74.06 263 ARG A O 1
ATOM 2100 N N . GLU A 1 264 ? 15.370 -2.242 12.054 1.00 81.88 264 GLU A N 1
ATOM 2101 C CA . GLU A 1 264 ? 15.420 -2.525 10.621 1.00 81.88 264 GLU A CA 1
ATOM 2102 C C . GLU A 1 264 ? 14.250 -1.880 9.847 1.00 81.88 264 GLU A C 1
ATOM 2104 O O . GLU A 1 264 ? 13.181 -1.651 10.418 1.00 81.88 264 GLU A O 1
ATOM 2109 N N . PRO A 1 265 ? 14.418 -1.593 8.543 1.00 85.44 265 PRO A N 1
ATOM 2110 C CA . PRO A 1 265 ? 13.317 -1.167 7.685 1.00 85.44 265 PRO A CA 1
ATOM 2111 C C . PRO A 1 265 ? 12.237 -2.246 7.563 1.00 85.44 265 PRO A C 1
ATOM 2113 O O . PRO A 1 265 ? 12.540 -3.435 7.474 1.00 85.44 265 PRO A O 1
ATOM 2116 N N . SER A 1 266 ? 10.974 -1.829 7.502 1.00 91.75 266 SER A N 1
ATOM 2117 C CA . SER A 1 266 ? 9.840 -2.736 7.309 1.00 91.75 266 SER A CA 1
ATOM 2118 C C . SER A 1 266 ? 9.842 -3.287 5.890 1.00 91.75 266 SER A C 1
ATOM 2120 O O . SER A 1 266 ? 9.567 -2.574 4.935 1.00 91.75 266 SER A O 1
ATOM 2122 N N . THR A 1 267 ? 10.181 -4.556 5.756 1.00 94.75 267 THR A N 1
ATOM 2123 C CA . THR A 1 267 ? 10.282 -5.277 4.488 1.00 94.75 267 THR A CA 1
ATOM 2124 C C . THR A 1 267 ? 9.737 -6.693 4.634 1.00 94.75 267 THR A C 1
ATOM 2126 O O . THR A 1 267 ? 9.463 -7.155 5.753 1.00 94.75 267 THR A O 1
ATOM 2129 N N . ARG A 1 268 ? 9.673 -7.448 3.531 1.00 94.88 268 ARG A N 1
ATOM 2130 C CA . ARG A 1 268 ? 9.396 -8.892 3.598 1.00 94.88 268 ARG A CA 1
ATOM 2131 C C . ARG A 1 268 ? 10.410 -9.689 4.437 1.00 94.88 268 ARG A C 1
ATOM 2133 O O . ARG A 1 268 ? 10.102 -10.806 4.828 1.00 94.88 268 ARG A O 1
ATOM 2140 N N . HIS A 1 269 ? 11.586 -9.132 4.747 1.00 94.94 269 HIS A N 1
ATOM 2141 C CA . HIS A 1 269 ? 12.625 -9.758 5.589 1.00 94.94 269 HIS A CA 1
ATOM 2142 C C . HIS A 1 269 ? 12.503 -9.401 7.082 1.00 94.94 269 HIS A C 1
ATOM 2144 O O . HIS A 1 269 ? 13.383 -9.702 7.883 1.00 94.94 269 HIS A O 1
ATOM 2150 N N . THR A 1 270 ? 11.427 -8.711 7.463 1.00 94.00 270 THR A N 1
ATOM 2151 C CA . THR A 1 270 ? 11.181 -8.263 8.848 1.00 94.00 270 THR A CA 1
ATOM 2152 C C . THR A 1 270 ? 9.745 -8.516 9.314 1.00 94.00 270 THR A C 1
ATOM 2154 O O . THR A 1 270 ? 9.319 -8.036 10.367 1.00 94.00 270 THR A O 1
ATOM 2157 N N . LEU A 1 271 ? 8.974 -9.278 8.536 1.00 93.25 271 LEU A N 1
ATOM 2158 C CA . LEU A 1 271 ? 7.594 -9.638 8.849 1.00 93.25 271 LEU A CA 1
ATOM 2159 C C . LEU A 1 271 ? 7.499 -10.383 10.179 1.00 93.25 271 LEU A C 1
ATOM 2161 O O . LEU A 1 271 ? 6.560 -10.151 10.939 1.00 93.25 271 LEU A O 1
ATOM 2165 N N . HIS A 1 272 ? 8.482 -11.225 10.500 1.00 92.38 272 HIS A N 1
ATOM 2166 C CA . HIS A 1 272 ? 8.495 -12.021 11.726 1.00 92.38 272 HIS A CA 1
ATOM 2167 C C . HIS A 1 272 ? 8.495 -11.187 13.019 1.00 92.38 272 HIS A C 1
ATOM 2169 O O . HIS A 1 272 ? 8.070 -11.692 14.056 1.00 92.38 272 HIS A O 1
ATOM 2175 N N . TYR A 1 273 ? 8.910 -9.915 12.992 1.00 88.62 273 TYR A N 1
ATOM 2176 C CA . TYR A 1 273 ? 8.803 -9.044 14.169 1.00 88.62 273 TYR A CA 1
ATOM 2177 C C . TYR A 1 273 ? 7.362 -8.643 14.483 1.00 88.62 273 TYR A C 1
ATOM 2179 O O . TYR A 1 273 ? 7.037 -8.381 15.649 1.00 88.62 273 TYR A O 1
ATOM 2187 N N . THR A 1 274 ? 6.503 -8.605 13.462 1.00 86.56 274 THR A N 1
ATOM 2188 C CA . THR A 1 274 ? 5.112 -8.163 13.600 1.00 86.56 274 THR A CA 1
ATOM 2189 C C . THR A 1 274 ? 4.113 -9.314 13.497 1.00 86.56 274 THR A C 1
ATOM 2191 O O . THR A 1 274 ? 3.119 -9.304 14.207 1.00 86.56 274 THR A O 1
ATOM 2194 N N . LEU A 1 275 ? 4.391 -10.351 12.707 1.00 90.81 275 LEU A N 1
ATOM 2195 C CA . LEU A 1 275 ? 3.550 -11.543 12.550 1.00 90.81 275 LEU A CA 1
ATOM 2196 C C . LEU A 1 275 ? 3.980 -12.683 13.490 1.00 90.81 275 LEU A C 1
ATOM 2198 O O . LEU A 1 275 ? 4.165 -13.824 13.067 1.00 90.81 275 LEU A O 1
ATOM 2202 N N . THR A 1 276 ? 4.177 -12.391 14.777 1.00 88.38 276 THR A N 1
ATOM 2203 C CA . THR A 1 276 ? 4.480 -13.449 15.755 1.00 88.38 276 THR A CA 1
ATOM 2204 C C . THR A 1 276 ? 3.207 -14.201 16.157 1.00 88.38 276 THR A C 1
ATOM 2206 O O . THR A 1 276 ? 2.123 -13.611 16.148 1.00 88.38 276 THR A O 1
ATOM 2209 N N . PRO A 1 277 ? 3.313 -15.470 16.601 1.00 90.69 277 PRO A N 1
ATOM 2210 C CA . PRO A 1 277 ? 2.170 -16.190 17.157 1.00 90.69 277 PRO A CA 1
ATOM 2211 C C . PRO A 1 277 ? 1.471 -15.421 18.279 1.00 90.69 277 PRO A C 1
ATOM 2213 O O . PRO A 1 277 ? 0.262 -15.261 18.239 1.00 90.69 277 PRO A O 1
ATOM 2216 N N . ALA A 1 278 ? 2.239 -14.826 19.199 1.00 87.44 278 ALA A N 1
ATOM 2217 C CA . ALA A 1 278 ? 1.688 -14.032 20.297 1.00 87.44 278 ALA A CA 1
ATOM 2218 C C . ALA A 1 278 ? 0.842 -12.840 19.817 1.00 87.44 278 ALA A C 1
ATOM 2220 O O . ALA A 1 278 ? -0.205 -12.570 20.396 1.00 87.44 278 ALA A O 1
ATOM 2221 N N . VAL A 1 279 ? 1.273 -12.146 18.757 1.00 86.31 279 VAL A N 1
ATOM 2222 C CA . VAL A 1 279 ? 0.513 -11.031 18.174 1.00 86.31 279 VAL A CA 1
ATOM 2223 C C . VAL A 1 279 ? -0.790 -11.545 17.561 1.00 86.31 279 VAL A C 1
ATOM 2225 O O . VAL A 1 279 ? -1.856 -11.006 17.832 1.00 86.31 279 VAL A O 1
ATOM 2228 N N . LEU A 1 280 ? -0.743 -12.617 16.774 1.00 91.81 280 LEU A N 1
ATOM 2229 C CA . LEU A 1 280 ? -1.940 -13.159 16.126 1.00 91.81 280 LEU A CA 1
ATOM 2230 C C . LEU A 1 280 ? -2.925 -13.771 17.135 1.00 91.81 280 LEU A C 1
ATOM 2232 O O . LEU A 1 280 ? -4.135 -13.616 16.977 1.00 91.81 280 LEU A O 1
ATOM 2236 N N . ASP A 1 281 ? -2.421 -14.405 18.191 1.00 90.75 281 ASP A N 1
ATOM 2237 C CA . ASP A 1 281 ? -3.231 -14.946 19.281 1.00 90.75 281 ASP A CA 1
ATOM 2238 C C . ASP A 1 281 ? -3.921 -13.822 20.067 1.00 90.75 281 ASP A C 1
ATOM 2240 O O . ASP A 1 281 ? -5.117 -13.918 20.343 1.00 90.75 281 ASP A O 1
ATOM 2244 N N . GLU A 1 282 ? -3.209 -12.728 20.362 1.00 87.00 282 GLU A N 1
ATOM 2245 C CA . GLU A 1 282 ? -3.793 -11.529 20.978 1.00 87.00 282 GLU A CA 1
ATOM 2246 C C . GLU A 1 282 ? -4.860 -10.905 20.068 1.00 87.00 282 GLU A C 1
ATOM 2248 O O . GLU A 1 282 ? -5.950 -10.587 20.535 1.00 87.00 282 GLU A O 1
ATOM 2253 N N . LEU A 1 283 ? -4.610 -10.808 18.756 1.00 88.94 283 LEU A N 1
ATOM 2254 C CA . LEU A 1 283 ? -5.592 -10.281 17.801 1.00 88.94 283 LEU A CA 1
ATOM 2255 C C . LEU A 1 283 ? -6.897 -11.081 17.826 1.00 88.94 283 LEU A C 1
ATOM 2257 O O . LEU A 1 283 ? -7.984 -10.503 17.841 1.00 88.94 283 LEU A O 1
ATOM 2261 N N . MET A 1 284 ? -6.786 -12.413 17.812 1.00 91.00 284 MET A N 1
ATOM 2262 C CA . MET A 1 284 ? -7.931 -13.321 17.854 1.00 91.00 284 MET A CA 1
ATOM 2263 C C . MET A 1 284 ? -8.655 -13.265 19.201 1.00 91.00 284 MET A C 1
ATOM 2265 O O . MET A 1 284 ? -9.886 -13.300 19.220 1.00 91.00 284 MET A O 1
ATOM 2269 N N . ALA A 1 285 ? -7.919 -13.165 20.312 1.00 87.50 285 ALA A N 1
ATOM 2270 C CA . ALA A 1 285 ? -8.491 -13.041 21.651 1.00 87.50 285 ALA A CA 1
ATOM 2271 C C . ALA A 1 285 ? -9.305 -11.746 21.807 1.00 87.50 285 ALA A C 1
ATOM 2273 O O . ALA A 1 285 ? -10.409 -11.779 22.348 1.00 87.50 285 ALA A O 1
ATOM 2274 N N . GLU A 1 286 ? -8.799 -10.639 21.263 1.00 83.50 286 GLU A N 1
ATOM 2275 C CA . GLU A 1 286 ? -9.449 -9.322 21.297 1.00 83.50 286 GLU A CA 1
ATOM 2276 C C . GLU A 1 286 ? -10.517 -9.137 20.206 1.00 83.50 286 GLU A C 1
ATOM 2278 O O . GLU A 1 286 ? -11.189 -8.106 20.137 1.00 83.50 286 GLU A O 1
ATOM 2283 N N . GLN A 1 287 ? -10.683 -10.130 19.330 1.00 86.75 287 GLN A N 1
ATOM 2284 C CA . GLN A 1 287 ? -11.533 -10.059 18.142 1.00 86.75 287 GLN A CA 1
ATOM 2285 C C . GLN A 1 287 ? -11.280 -8.807 17.284 1.00 86.75 287 GLN A C 1
ATOM 2287 O O . GLN A 1 287 ? -12.214 -8.163 16.789 1.00 86.75 287 GLN A O 1
ATOM 2292 N N . GLY A 1 288 ? -10.003 -8.438 17.170 1.00 86.00 288 GLY A N 1
ATOM 2293 C CA . GLY A 1 288 ? -9.558 -7.168 16.613 1.00 86.00 288 GLY A CA 1
ATOM 2294 C C . GLY A 1 288 ? -9.337 -7.181 15.103 1.00 86.00 288 GLY A C 1
ATOM 2295 O O . GLY A 1 288 ? -9.421 -8.212 14.424 1.00 86.00 288 GLY A O 1
ATOM 2296 N N . TYR A 1 289 ? -9.008 -5.996 14.595 1.00 87.75 289 TYR A N 1
ATOM 2297 C CA . TYR A 1 289 ? -8.641 -5.757 13.202 1.00 87.75 289 TYR A CA 1
ATOM 2298 C C . TYR A 1 289 ? -7.190 -5.294 13.124 1.00 87.75 289 TYR A C 1
ATOM 2300 O O . TYR A 1 289 ? -6.736 -4.515 13.961 1.00 87.75 289 TYR A O 1
ATOM 2308 N N . LEU A 1 290 ? -6.473 -5.715 12.087 1.00 89.00 290 LEU A N 1
ATOM 2309 C CA . LEU A 1 290 ? -5.117 -5.256 11.821 1.00 89.00 290 LEU A CA 1
ATOM 2310 C C . LEU A 1 290 ? -4.934 -4.889 10.351 1.00 89.00 290 LEU A C 1
ATOM 2312 O O . LEU A 1 290 ? -5.223 -5.697 9.480 1.00 89.00 290 LEU A O 1
ATOM 2316 N N . ILE A 1 291 ? -4.340 -3.727 10.083 1.00 93.75 291 ILE A N 1
ATOM 2317 C CA . ILE A 1 291 ? -3.711 -3.436 8.789 1.00 93.75 291 ILE A CA 1
ATOM 2318 C C . ILE A 1 291 ? -2.213 -3.289 9.035 1.00 93.75 291 ILE A C 1
ATOM 2320 O O . ILE A 1 291 ? -1.781 -2.300 9.621 1.00 93.75 291 ILE A O 1
ATOM 2324 N N . LEU A 1 292 ? -1.420 -4.281 8.643 1.00 93.88 292 LEU A N 1
ATOM 2325 C CA . LEU A 1 292 ? 0.030 -4.297 8.812 1.00 93.88 292 LEU A CA 1
ATOM 2326 C C . LEU A 1 292 ? 0.710 -3.510 7.689 1.00 93.88 292 LEU A C 1
ATOM 2328 O O . LEU A 1 292 ? 0.459 -3.783 6.524 1.00 93.88 292 LEU A O 1
ATOM 2332 N N . TYR A 1 293 ? 1.603 -2.585 8.030 1.00 93.94 293 TYR A N 1
ATOM 2333 C CA . TYR A 1 293 ? 2.467 -1.902 7.066 1.00 93.94 293 TYR A CA 1
ATOM 2334 C C . TYR A 1 293 ? 3.760 -2.684 6.797 1.00 93.94 293 TYR A C 1
ATOM 2336 O O . TYR A 1 293 ? 4.406 -3.153 7.739 1.00 93.94 293 TYR A O 1
ATOM 2344 N N . THR A 1 294 ? 4.162 -2.781 5.527 1.00 96.00 294 THR A N 1
ATOM 2345 C CA . THR A 1 294 ? 5.468 -3.309 5.099 1.00 96.00 294 THR A CA 1
ATOM 2346 C C . THR A 1 294 ? 5.784 -2.914 3.647 1.00 96.00 294 THR A C 1
ATOM 2348 O O . THR A 1 294 ? 4.935 -2.342 2.972 1.00 96.00 294 THR A O 1
ATOM 2351 N N . HIS A 1 295 ? 6.966 -3.290 3.151 1.00 96.69 295 HIS A N 1
ATOM 2352 C CA . HIS A 1 295 ? 7.293 -3.328 1.721 1.00 96.69 295 HIS A CA 1
ATOM 2353 C C . HIS A 1 295 ? 7.622 -4.766 1.311 1.00 96.69 295 HIS A C 1
ATOM 2355 O O . HIS A 1 295 ? 8.690 -5.296 1.646 1.00 96.69 295 HIS A O 1
ATOM 2361 N N . LEU A 1 296 ? 6.724 -5.438 0.589 1.00 97.19 296 LEU A N 1
ATOM 2362 C CA . LEU A 1 296 ? 6.986 -6.809 0.143 1.00 97.19 296 LEU A CA 1
ATOM 2363 C C . LEU A 1 296 ? 8.030 -6.859 -0.982 1.00 97.19 296 LEU A C 1
ATOM 2365 O O . LEU A 1 296 ? 8.800 -7.818 -1.081 1.00 97.19 296 LEU A O 1
ATOM 2369 N N . GLY A 1 297 ? 8.117 -5.792 -1.775 1.00 95.75 297 GLY A N 1
ATOM 2370 C CA . GLY A 1 297 ? 9.072 -5.637 -2.869 1.00 95.75 297 GLY A CA 1
ATOM 2371 C C . GLY A 1 297 ? 10.530 -5.428 -2.465 1.00 95.75 297 GLY A C 1
ATOM 2372 O O . GLY A 1 297 ? 11.409 -5.491 -3.320 1.00 95.75 297 GLY A O 1
ATOM 2373 N N . MET A 1 298 ? 10.821 -5.224 -1.177 1.00 94.38 298 MET A N 1
ATOM 2374 C CA . MET A 1 298 ? 12.168 -4.890 -0.704 1.00 94.38 298 MET A CA 1
ATOM 2375 C C . MET A 1 298 ? 12.822 -6.032 0.086 1.00 94.38 298 MET A C 1
ATOM 2377 O O . MET A 1 298 ? 12.157 -6.631 0.932 1.00 94.38 298 MET A O 1
ATOM 2381 N N . PRO A 1 299 ? 14.123 -6.321 -0.127 1.00 94.06 299 PRO A N 1
ATOM 2382 C CA . PRO A 1 299 ? 14.992 -5.822 -1.215 1.00 94.06 299 PRO A CA 1
ATOM 2383 C C . PRO A 1 299 ? 14.567 -6.364 -2.597 1.00 94.06 299 PRO A C 1
ATOM 2385 O O . PRO A 1 299 ? 13.702 -7.222 -2.662 1.00 94.06 299 PRO A O 1
ATOM 2388 N N . ARG A 1 300 ? 15.155 -5.956 -3.726 1.00 94.25 300 ARG A N 1
ATOM 2389 C CA . ARG A 1 300 ? 14.826 -6.608 -5.016 1.00 94.25 300 ARG A CA 1
ATOM 2390 C C . ARG A 1 300 ? 15.288 -8.073 -5.041 1.00 94.25 300 ARG A C 1
ATOM 2392 O O . ARG A 1 300 ? 16.257 -8.447 -4.381 1.00 94.25 300 ARG A O 1
ATOM 2399 N N . PHE A 1 301 ? 14.562 -8.930 -5.752 1.00 93.56 301 PHE A N 1
ATOM 2400 C CA . PHE A 1 301 ? 14.829 -10.362 -5.841 1.00 93.56 301 PHE A CA 1
ATOM 2401 C C . PHE A 1 301 ? 15.746 -10.698 -7.021 1.00 93.56 301 PHE A C 1
ATOM 2403 O O . PHE A 1 301 ? 15.332 -10.694 -8.180 1.00 93.56 301 PHE A O 1
ATOM 2410 N N . GLU A 1 302 ? 16.984 -11.086 -6.716 1.00 90.62 302 GLU A N 1
ATOM 2411 C CA . GLU A 1 302 ? 18.015 -11.360 -7.727 1.00 90.62 302 GLU A CA 1
ATOM 2412 C C . GLU A 1 302 ? 18.222 -12.858 -8.031 1.00 90.62 302 GLU A C 1
ATOM 2414 O O . GLU A 1 302 ? 19.011 -13.208 -8.906 1.00 90.62 302 GLU A O 1
ATOM 2419 N N . GLY A 1 303 ? 17.446 -13.763 -7.416 1.00 79.19 303 GLY A N 1
ATOM 2420 C CA . GLY A 1 303 ? 17.519 -15.214 -7.677 1.00 79.19 303 GLY A CA 1
ATOM 2421 C C . GLY A 1 303 ? 18.118 -16.065 -6.555 1.00 79.19 303 GLY A C 1
ATOM 2422 O O . GLY A 1 303 ? 18.705 -17.103 -6.839 1.00 79.19 303 GLY A O 1
ATOM 2423 N N . GLY A 1 304 ? 17.967 -15.639 -5.300 1.00 85.75 304 GLY A N 1
ATOM 2424 C CA . GLY A 1 304 ? 18.375 -16.390 -4.108 1.00 85.75 304 GLY A CA 1
ATOM 2425 C C . GLY A 1 304 ? 17.194 -16.749 -3.205 1.00 85.75 304 GLY A C 1
ATOM 2426 O O . GLY A 1 304 ? 16.159 -17.225 -3.668 1.00 85.75 304 GLY A O 1
ATOM 2427 N N . GLU A 1 305 ? 17.341 -16.501 -1.906 1.00 89.69 305 GLU A N 1
ATOM 2428 C CA . GLU A 1 305 ? 16.260 -16.670 -0.934 1.00 89.69 305 GLU A CA 1
ATOM 2429 C C . GLU A 1 305 ? 15.230 -15.533 -1.075 1.00 89.69 305 GLU A C 1
ATOM 2431 O O . GLU A 1 305 ? 15.564 -14.351 -0.974 1.00 89.69 305 GLU A O 1
ATOM 2436 N N . LEU A 1 306 ? 13.964 -15.884 -1.328 1.00 95.38 306 LEU A N 1
ATOM 2437 C CA . LEU A 1 306 ? 12.882 -14.900 -1.441 1.00 95.38 306 LEU A CA 1
ATOM 2438 C C . LEU A 1 306 ? 12.539 -14.295 -0.069 1.00 95.38 306 LEU A C 1
ATOM 2440 O O . LEU A 1 306 ? 12.446 -13.072 0.069 1.00 95.38 306 LEU A O 1
ATOM 2444 N N . LEU A 1 307 ? 12.393 -15.157 0.939 1.00 95.56 307 LEU A N 1
ATOM 2445 C CA . LEU A 1 307 ? 12.035 -14.837 2.320 1.00 95.56 307 LEU A CA 1
ATOM 2446 C C . LEU A 1 307 ? 12.977 -15.584 3.271 1.00 95.56 307 LEU A C 1
ATOM 2448 O O . LEU A 1 307 ? 13.068 -16.806 3.139 1.00 95.56 307 LEU A O 1
ATOM 2452 N N . PRO A 1 308 ? 13.596 -14.907 4.252 1.00 95.62 308 PRO A N 1
ATOM 2453 C CA . PRO A 1 308 ? 14.327 -15.567 5.318 1.00 95.62 308 PRO A CA 1
ATOM 2454 C C . PRO A 1 308 ? 13.445 -16.574 6.051 1.00 95.62 308 PRO A C 1
ATOM 2456 O O . PRO A 1 308 ? 12.239 -16.373 6.227 1.00 95.62 308 PRO A O 1
ATOM 2459 N N . ALA A 1 309 ? 14.057 -17.638 6.568 1.00 96.50 309 ALA A N 1
ATOM 2460 C CA . ALA A 1 309 ? 13.333 -18.710 7.252 1.00 96.50 309 ALA A CA 1
ATOM 2461 C C . ALA A 1 309 ? 12.409 -18.232 8.397 1.00 96.50 309 ALA A C 1
ATOM 2463 O O . ALA A 1 309 ? 11.395 -18.873 8.675 1.00 96.50 309 ALA A O 1
ATOM 2464 N N . ALA A 1 310 ? 12.742 -17.135 9.088 1.00 95.75 310 ALA A N 1
ATOM 2465 C CA . ALA A 1 310 ? 11.893 -16.574 10.142 1.00 95.75 310 ALA A CA 1
ATOM 2466 C C . ALA A 1 310 ? 10.602 -15.949 9.585 1.00 95.75 310 ALA A C 1
ATOM 2468 O O . ALA A 1 310 ? 9.520 -16.234 10.099 1.00 95.75 310 ALA A O 1
ATOM 2469 N N . ASP A 1 311 ? 10.707 -15.150 8.524 1.00 96.25 311 ASP A N 1
ATOM 2470 C CA . ASP A 1 311 ? 9.574 -14.496 7.860 1.00 96.25 311 ASP A CA 1
ATOM 2471 C C . ASP A 1 311 ? 8.686 -15.502 7.135 1.00 96.25 311 ASP A C 1
ATOM 2473 O O . ASP A 1 311 ? 7.459 -15.420 7.211 1.00 96.25 311 ASP A O 1
ATOM 2477 N N . LEU A 1 312 ? 9.303 -16.518 6.525 1.00 96.69 312 LEU A N 1
ATOM 2478 C CA . LEU A 1 312 ? 8.595 -17.660 5.960 1.00 96.69 312 LEU A CA 1
ATOM 2479 C C . LEU A 1 312 ? 7.729 -18.357 7.017 1.00 96.69 312 LEU A C 1
ATOM 2481 O O . LEU A 1 312 ? 6.536 -18.557 6.795 1.00 96.69 312 LEU A O 1
ATOM 2485 N N . ARG A 1 313 ? 8.295 -18.687 8.187 1.00 97.00 313 ARG A N 1
ATOM 2486 C CA . ARG A 1 313 ? 7.533 -19.321 9.278 1.00 97.00 313 ARG A CA 1
ATOM 2487 C C . ARG A 1 313 ? 6.393 -18.438 9.778 1.00 97.00 313 ARG A C 1
ATOM 2489 O O . ARG A 1 313 ? 5.323 -18.957 10.087 1.00 97.00 313 ARG A O 1
ATOM 2496 N N . ALA A 1 314 ? 6.607 -17.126 9.853 1.00 96.50 314 ALA A N 1
ATOM 2497 C CA . ALA A 1 314 ? 5.575 -16.180 10.264 1.00 96.50 314 ALA A CA 1
ATOM 2498 C C . ALA A 1 314 ? 4.390 -16.169 9.278 1.00 96.50 314 ALA A C 1
ATOM 2500 O O . ALA A 1 314 ? 3.235 -16.286 9.691 1.00 96.50 314 ALA A O 1
ATOM 2501 N N . LEU A 1 315 ? 4.671 -16.121 7.972 1.00 97.62 315 LEU A N 1
ATOM 2502 C CA . LEU A 1 315 ? 3.646 -16.189 6.928 1.00 97.62 315 LEU A CA 1
ATOM 2503 C C . LEU A 1 315 ? 2.954 -17.558 6.867 1.00 97.62 315 LEU A C 1
ATOM 2505 O O . LEU A 1 315 ? 1.737 -17.617 6.717 1.00 97.62 315 LEU A O 1
ATOM 2509 N N . GLN A 1 316 ? 3.692 -18.657 7.042 1.00 97.44 316 GLN A N 1
ATOM 2510 C CA . GLN A 1 316 ? 3.119 -20.006 7.111 1.00 97.44 316 GLN A CA 1
ATOM 2511 C C . GLN A 1 316 ? 2.181 -20.171 8.311 1.00 97.44 316 GLN A C 1
ATOM 2513 O O . GLN A 1 316 ? 1.128 -20.795 8.187 1.00 97.44 316 GLN A O 1
ATOM 2518 N N . TYR A 1 317 ? 2.527 -19.593 9.465 1.00 97.81 317 TYR A N 1
ATOM 2519 C CA . TYR A 1 317 ? 1.649 -19.604 10.632 1.00 97.81 317 TYR A CA 1
ATOM 2520 C C . TYR A 1 317 ? 0.351 -18.827 10.363 1.00 97.81 317 TYR A C 1
ATOM 2522 O O . TYR A 1 317 ? -0.737 -19.346 10.621 1.00 97.81 317 TYR A O 1
ATOM 2530 N N . LEU A 1 318 ? 0.446 -17.634 9.761 1.00 98.25 318 LEU A N 1
ATOM 2531 C CA . LEU A 1 318 ? -0.724 -16.866 9.321 1.00 98.25 318 LEU A CA 1
ATOM 2532 C C . LEU A 1 318 ? -1.583 -17.654 8.317 1.00 98.25 318 LEU A C 1
ATOM 2534 O O . LEU A 1 318 ? -2.799 -17.729 8.488 1.00 98.25 318 LEU A O 1
ATOM 2538 N N . ALA A 1 319 ? -0.963 -18.283 7.315 1.00 98.25 319 ALA A N 1
ATOM 2539 C CA . ALA A 1 319 ? -1.649 -19.128 6.338 1.00 98.25 319 ALA A CA 1
ATOM 2540 C C . ALA A 1 319 ? -2.389 -20.289 7.013 1.00 98.25 319 ALA A C 1
ATOM 2542 O O . ALA A 1 319 ? -3.551 -20.542 6.707 1.00 98.25 319 ALA A O 1
ATOM 2543 N N . GLY A 1 320 ? -1.772 -20.942 8.000 1.00 97.94 320 GLY A N 1
ATOM 2544 C CA . GLY A 1 320 ? -2.426 -21.983 8.791 1.00 97.94 320 GLY A CA 1
ATOM 2545 C C . GLY A 1 320 ? -3.696 -21.491 9.493 1.00 97.94 320 GLY A C 1
ATOM 2546 O O . GLY A 1 320 ? -4.719 -22.175 9.458 1.00 97.94 320 GLY A O 1
ATOM 2547 N N . LEU A 1 321 ? -3.666 -20.297 10.094 1.00 98.12 321 LEU A N 1
ATOM 2548 C CA . LEU A 1 321 ? -4.846 -19.690 10.725 1.00 98.12 321 LEU A CA 1
ATOM 2549 C C . LEU A 1 321 ? -5.923 -19.299 9.702 1.00 98.12 321 LEU A C 1
ATOM 2551 O O . LEU A 1 321 ? -7.114 -19.476 9.976 1.00 98.12 321 LEU A O 1
ATOM 2555 N N . TYR A 1 322 ? -5.514 -18.786 8.541 1.00 97.88 322 TYR A N 1
ATOM 2556 C CA . TYR A 1 322 ? -6.407 -18.412 7.445 1.00 97.88 322 TYR A CA 1
ATOM 2557 C C . TYR A 1 322 ? -7.158 -19.630 6.895 1.00 97.88 322 TYR A C 1
ATOM 2559 O O . TYR A 1 322 ? -8.388 -19.643 6.885 1.00 97.88 322 TYR A O 1
ATOM 2567 N N . HIS A 1 323 ? -6.437 -20.702 6.555 1.00 97.50 323 HIS A N 1
ATOM 2568 C CA . HIS A 1 323 ? -7.016 -21.937 6.008 1.00 97.50 323 HIS A CA 1
ATOM 2569 C C . HIS A 1 323 ? -7.892 -22.691 7.016 1.00 97.50 323 HIS A C 1
ATOM 2571 O O . HIS A 1 323 ? -8.818 -23.401 6.633 1.00 97.50 323 HIS A O 1
ATOM 2577 N N . GLN A 1 324 ? -7.657 -22.503 8.318 1.00 97.50 324 GLN A N 1
ATOM 2578 C CA . GLN A 1 324 ? -8.536 -23.004 9.384 1.00 97.50 324 GLN A CA 1
ATOM 2579 C C . GLN A 1 324 ? -9.801 -22.147 9.592 1.00 97.50 324 GLN A C 1
ATOM 2581 O O . GLN A 1 324 ? -10.632 -22.491 10.433 1.00 97.50 324 GLN A O 1
ATOM 2586 N N . GLY A 1 325 ? -9.944 -21.014 8.895 1.00 96.88 325 GLY A N 1
ATOM 2587 C CA . GLY A 1 325 ? -11.047 -20.067 9.085 1.00 96.88 325 GLY A CA 1
ATOM 2588 C C . GLY A 1 325 ? -10.991 -19.300 10.412 1.00 96.88 325 GLY A C 1
ATOM 2589 O O . GLY A 1 325 ? -12.000 -18.755 10.857 1.00 96.88 325 GLY A O 1
ATOM 2590 N N . LYS A 1 326 ? -9.832 -19.259 11.083 1.00 96.81 326 LYS A N 1
ATOM 2591 C CA . LYS A 1 326 ? -9.677 -18.570 12.375 1.00 96.81 326 LYS A CA 1
ATOM 2592 C C . LYS A 1 326 ? -9.472 -17.072 12.212 1.00 96.81 326 LYS A C 1
ATOM 2594 O O . LYS A 1 326 ? -10.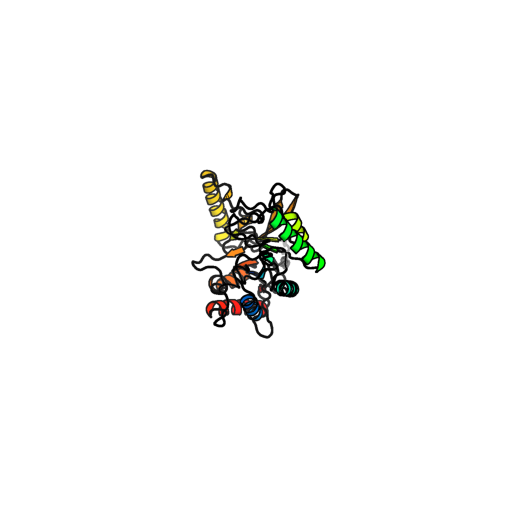005 -16.301 13.007 1.00 96.81 326 LYS A O 1
ATOM 2599 N N . ILE A 1 327 ? -8.735 -16.664 11.184 1.00 96.56 327 ILE A N 1
ATOM 2600 C CA . ILE A 1 327 ? -8.472 -15.258 10.881 1.00 96.56 327 ILE A CA 1
ATOM 2601 C C . ILE A 1 327 ? -8.890 -14.955 9.447 1.00 96.56 327 ILE A C 1
ATOM 2603 O O . ILE A 1 327 ? -8.597 -15.719 8.528 1.00 96.56 327 ILE A O 1
ATOM 2607 N N . TRP A 1 328 ? -9.608 -13.855 9.257 1.00 96.75 328 TRP A N 1
ATOM 2608 C CA . TRP A 1 328 ? -9.946 -13.374 7.929 1.00 96.75 328 TRP A CA 1
ATOM 2609 C C . TRP A 1 328 ? -8.769 -12.569 7.388 1.00 96.75 328 TRP A C 1
ATOM 2611 O O . TRP A 1 328 ? -8.473 -11.496 7.907 1.00 96.75 328 TRP A O 1
ATOM 2621 N N . VAL A 1 329 ? -8.093 -13.091 6.366 1.00 97.25 329 VAL A N 1
ATOM 2622 C CA . VAL A 1 329 ? -7.093 -12.329 5.610 1.00 97.25 329 VAL A CA 1
ATOM 2623 C C . VAL A 1 329 ? -7.759 -11.754 4.369 1.00 97.25 329 VAL A C 1
ATOM 2625 O O . VAL A 1 329 ? -8.510 -12.462 3.693 1.00 97.25 329 VAL A O 1
ATOM 2628 N N . ALA A 1 330 ? -7.509 -10.479 4.091 1.00 95.69 330 ALA A N 1
ATOM 2629 C CA . ALA A 1 330 ? -8.036 -9.783 2.928 1.00 95.69 330 ALA A CA 1
ATOM 2630 C C . ALA A 1 330 ? -7.036 -8.741 2.399 1.00 95.69 330 ALA A C 1
ATOM 2632 O O . ALA A 1 330 ? -6.177 -8.290 3.163 1.00 95.69 330 ALA A O 1
ATOM 2633 N N . PRO A 1 331 ? -7.189 -8.315 1.131 1.00 96.12 331 PRO A N 1
ATOM 2634 C CA . PRO A 1 331 ? -6.624 -7.059 0.653 1.00 96.12 331 PRO A CA 1
ATOM 2635 C C . PRO A 1 331 ? -7.083 -5.882 1.539 1.00 96.12 331 PRO A C 1
ATOM 2637 O O . PRO A 1 331 ? -8.077 -5.991 2.263 1.00 96.12 331 PRO A O 1
ATOM 2640 N N . THR A 1 332 ? -6.335 -4.785 1.503 1.00 93.31 332 THR A N 1
ATOM 2641 C CA . THR A 1 332 ? -6.487 -3.574 2.329 1.00 93.31 332 THR A CA 1
ATOM 2642 C C . THR A 1 332 ? -7.845 -2.892 2.188 1.00 93.31 332 THR A C 1
ATOM 2644 O O . THR A 1 332 ? -8.358 -2.728 1.055 1.00 93.31 332 THR A O 1
#

Radius of gyration: 23.82 Å; chains: 1; bounding box: 75×51×86 Å